Protein AF-A0A5K1JW70-F1 (afdb_monomer_lite)

Organism: NCBI:txid34458

Secondary structure (DSSP, 8-state):
----------------------------------------------TTS---GGGGTHHHHHHHHHHHHHHHHHH-------SSSS-HHHHHHHHHHHHHHHHHHHHHHHHHHH-HHHHHHHHHHHHHHHHHHHHHHHHTT-GGGGSSHHHHTTS-TT--HHHHHHHHHHHSSS-HHHHHHHHHHHGGGTTTS-HHHHHHHHHHHHHHHHHHHHHS--

Structure (mmCIF, N/CA/C/O backbone):
data_AF-A0A5K1JW70-F1
#
_entry.id   AF-A0A5K1JW70-F1
#
loop_
_atom_site.group_PDB
_atom_site.id
_atom_site.type_symbol
_atom_site.label_atom_id
_atom_site.label_alt_id
_atom_site.label_comp_id
_atom_site.label_asym_id
_atom_site.label_entity_id
_atom_site.label_seq_id
_atom_site.pdbx_PDB_ins_code
_atom_site.Cartn_x
_atom_site.Cartn_y
_atom_site.Cartn_z
_atom_site.occupancy
_atom_site.B_iso_or_equiv
_atom_site.auth_seq_id
_atom_site.auth_comp_id
_atom_site.auth_asym_id
_atom_site.auth_atom_id
_atom_site.pdbx_PDB_model_num
ATOM 1 N N . MET A 1 1 ? -2.280 32.178 -14.696 1.00 42.53 1 MET A N 1
ATOM 2 C CA . MET A 1 1 ? -1.178 31.280 -15.094 1.00 42.53 1 MET A CA 1
ATOM 3 C C . MET A 1 1 ? -1.773 30.265 -16.050 1.00 42.53 1 MET A C 1
ATOM 5 O O . MET A 1 1 ? -2.705 29.592 -15.621 1.00 42.53 1 MET A O 1
ATOM 9 N N . PRO A 1 2 ? -1.387 30.260 -17.335 1.00 42.00 2 PRO A N 1
ATOM 10 C CA . PRO A 1 2 ? -2.007 29.391 -18.326 1.00 42.00 2 PRO A CA 1
ATOM 11 C C . PRO A 1 2 ? -1.444 27.970 -18.210 1.00 42.00 2 PRO A C 1
ATOM 13 O O . PRO A 1 2 ? -0.279 27.783 -17.864 1.00 42.00 2 PRO A O 1
ATOM 16 N N . ALA A 1 3 ? -2.311 26.992 -18.448 1.00 48.97 3 ALA A N 1
ATOM 17 C CA . ALA A 1 3 ? -2.031 25.567 -18.428 1.00 48.97 3 ALA A CA 1
ATOM 18 C C . ALA A 1 3 ? -2.035 25.073 -19.878 1.00 48.97 3 ALA A C 1
ATOM 20 O O . ALA A 1 3 ? -3.091 24.687 -20.355 1.00 48.97 3 ALA A O 1
ATOM 21 N N . ASP A 1 4 ? -0.899 25.147 -20.580 1.00 46.84 4 ASP A N 1
ATOM 22 C CA . ASP A 1 4 ? -0.851 24.850 -22.026 1.00 46.84 4 ASP A CA 1
ATOM 23 C C . ASP A 1 4 ? 0.443 24.158 -22.516 1.00 46.84 4 ASP A C 1
ATOM 25 O O . ASP A 1 4 ? 0.757 24.230 -23.696 1.00 46.84 4 ASP A O 1
ATOM 29 N N . ASP A 1 5 ? 1.172 23.412 -21.673 1.00 43.62 5 ASP A N 1
ATOM 30 C CA . ASP A 1 5 ? 2.447 22.773 -22.088 1.00 43.62 5 ASP A CA 1
ATOM 31 C C . ASP A 1 5 ? 2.508 21.241 -21.879 1.00 43.62 5 ASP A C 1
ATOM 33 O O . ASP A 1 5 ? 3.555 20.687 -21.552 1.00 43.62 5 ASP A O 1
ATOM 37 N N . ALA A 1 6 ? 1.399 20.513 -22.063 1.00 46.12 6 ALA A N 1
ATOM 38 C CA . ALA A 1 6 ? 1.359 19.047 -21.879 1.00 46.12 6 ALA A CA 1
ATOM 39 C C . ALA A 1 6 ? 0.965 18.247 -23.136 1.00 46.12 6 ALA A C 1
ATOM 41 O O . ALA A 1 6 ? 0.399 17.160 -23.032 1.00 46.12 6 ALA A O 1
ATOM 42 N N . ALA A 1 7 ? 1.258 18.754 -24.333 1.00 49.91 7 ALA A N 1
ATOM 43 C CA . ALA A 1 7 ? 0.974 18.045 -25.577 1.00 49.91 7 ALA A CA 1
ATOM 44 C C . ALA A 1 7 ? 2.192 18.065 -26.500 1.00 49.91 7 ALA A C 1
ATOM 46 O O . ALA A 1 7 ? 2.281 18.928 -27.355 1.00 49.91 7 ALA A O 1
ATOM 47 N N . HIS A 1 8 ? 3.139 17.142 -26.289 1.00 43.03 8 HIS A N 1
ATOM 48 C CA . HIS A 1 8 ? 3.977 16.514 -27.328 1.00 43.03 8 HIS A CA 1
ATOM 49 C C . HIS A 1 8 ? 4.990 15.536 -26.692 1.00 43.03 8 HIS A C 1
ATOM 51 O O . HIS A 1 8 ? 6.200 15.642 -26.877 1.00 43.03 8 HIS A O 1
ATOM 57 N N . CYS A 1 9 ? 4.511 14.527 -25.957 1.00 44.16 9 CYS A N 1
ATOM 58 C CA . CYS A 1 9 ? 5.313 13.322 -25.719 1.00 44.16 9 CYS A CA 1
ATOM 59 C C . CYS A 1 9 ? 5.134 12.406 -26.930 1.00 44.16 9 CYS A C 1
ATOM 61 O O . CYS A 1 9 ? 4.212 11.601 -27.010 1.00 44.16 9 CYS A O 1
ATOM 63 N N . ASN A 1 10 ? 5.989 12.627 -27.924 1.00 38.81 10 ASN A N 1
ATOM 64 C CA . ASN A 1 10 ? 6.086 11.832 -29.136 1.00 38.81 10 ASN A CA 1
ATOM 65 C C . ASN A 1 10 ? 6.501 10.402 -28.741 1.00 38.81 10 ASN A C 1
ATOM 67 O O . ASN A 1 10 ? 7.626 10.187 -28.288 1.00 38.81 10 ASN A O 1
ATOM 71 N N . SER A 1 11 ? 5.594 9.432 -28.870 1.00 43.81 11 SER A N 1
ATOM 72 C CA . SER A 1 11 ? 5.803 8.003 -28.598 1.00 43.81 11 SER A CA 1
ATOM 73 C C . SER A 1 11 ? 6.661 7.341 -29.686 1.00 43.81 11 SER A C 1
ATOM 75 O O . SER A 1 11 ? 6.278 6.365 -30.323 1.00 43.81 11 SER A O 1
ATOM 77 N N . GLY A 1 12 ? 7.852 7.891 -29.910 1.00 40.53 12 GLY A N 1
ATOM 78 C CA . GLY A 1 12 ? 8.877 7.342 -30.787 1.00 40.53 12 GLY A CA 1
ATOM 79 C C . GLY A 1 12 ? 9.784 6.373 -30.041 1.00 40.53 12 GLY A C 1
ATOM 80 O O . GLY A 1 12 ? 10.982 6.614 -29.945 1.00 40.53 12 GLY A O 1
ATOM 81 N N . TRP A 1 13 ? 9.239 5.276 -29.514 1.00 39.97 13 TRP A N 1
ATOM 82 C CA . TRP A 1 13 ? 10.057 4.100 -29.196 1.00 39.97 13 TRP A CA 1
ATOM 83 C C . TRP A 1 13 ? 10.325 3.359 -30.509 1.00 39.97 13 TRP A C 1
ATOM 85 O O . TRP A 1 13 ? 9.724 2.334 -30.819 1.00 39.97 13 TRP A O 1
ATOM 95 N N . THR A 1 14 ? 11.179 3.934 -31.356 1.00 42.69 14 THR A N 1
ATOM 96 C CA . THR A 1 14 ? 11.685 3.232 -32.534 1.00 42.69 14 THR A CA 1
ATOM 97 C C . THR A 1 14 ? 12.714 2.214 -32.067 1.00 42.69 14 THR A C 1
ATOM 99 O O . THR A 1 14 ? 13.807 2.580 -31.632 1.00 42.69 14 THR A O 1
ATOM 102 N N . ASN A 1 15 ? 12.343 0.939 -32.157 1.00 42.59 15 ASN A N 1
ATOM 103 C CA . ASN A 1 15 ? 13.212 -0.217 -31.975 1.00 42.59 15 ASN A CA 1
ATOM 104 C C . ASN A 1 15 ? 14.391 -0.170 -32.961 1.00 42.59 15 ASN A C 1
ATOM 106 O O . ASN A 1 15 ? 14.330 -0.749 -34.042 1.00 42.59 15 ASN A O 1
ATOM 110 N N . ASN A 1 16 ? 15.488 0.485 -32.587 1.00 41.66 16 ASN A N 1
ATOM 111 C CA . ASN A 1 16 ? 16.773 0.319 -33.264 1.00 41.66 16 ASN A CA 1
ATOM 112 C C . ASN A 1 16 ? 17.507 -0.889 -32.670 1.00 41.66 16 ASN A C 1
ATOM 114 O O . ASN A 1 16 ? 18.551 -0.762 -32.038 1.00 41.66 16 ASN A O 1
ATOM 118 N N . ALA A 1 17 ? 16.950 -2.076 -32.898 1.00 44.59 17 ALA A N 1
ATOM 119 C CA . ALA A 1 17 ? 17.663 -3.341 -32.776 1.00 44.59 17 ALA A CA 1
ATOM 120 C C . ALA A 1 17 ? 18.168 -3.741 -34.170 1.00 44.59 17 ALA A C 1
ATOM 122 O O . ALA A 1 17 ? 17.637 -4.647 -34.793 1.00 44.59 17 ALA A O 1
ATOM 123 N N . ASN A 1 18 ? 19.139 -2.999 -34.701 1.00 47.56 18 ASN A N 1
ATOM 124 C CA . ASN A 1 18 ? 19.831 -3.343 -35.946 1.00 47.56 18 ASN A CA 1
ATOM 125 C C . ASN A 1 18 ? 21.256 -2.794 -35.891 1.00 47.56 18 ASN A C 1
ATOM 127 O O . ASN A 1 18 ? 21.566 -1.780 -36.509 1.00 47.56 18 ASN A O 1
ATOM 131 N N . LEU A 1 19 ? 22.123 -3.439 -35.107 1.00 46.19 19 LEU A N 1
ATOM 132 C CA . LEU A 1 19 ? 23.572 -3.282 -35.245 1.00 46.19 19 LEU A CA 1
ATOM 133 C C . LEU A 1 19 ? 24.311 -4.387 -34.490 1.00 46.19 19 LEU A C 1
ATOM 135 O O . LEU A 1 19 ? 24.844 -4.173 -33.410 1.00 46.19 19 LEU A O 1
ATOM 139 N N . LEU A 1 20 ? 24.321 -5.581 -35.079 1.00 42.50 20 LEU A N 1
ATOM 140 C CA . LEU A 1 20 ? 25.453 -6.507 -35.020 1.00 42.50 20 LEU A CA 1
ATOM 141 C C . LEU A 1 20 ? 25.228 -7.592 -36.072 1.00 42.50 20 LEU A C 1
ATOM 143 O O . LEU A 1 20 ? 24.566 -8.599 -35.845 1.00 42.50 20 LEU A O 1
ATOM 147 N N . GLY A 1 21 ? 25.764 -7.325 -37.262 1.00 46.16 21 GLY A N 1
ATOM 148 C CA . GLY A 1 21 ? 26.029 -8.366 -38.238 1.00 46.16 21 GLY A CA 1
ATOM 149 C C . GLY A 1 21 ? 27.113 -9.289 -37.692 1.00 46.16 21 GLY A C 1
ATOM 150 O O . GLY A 1 21 ? 28.194 -8.836 -37.320 1.00 46.16 21 GLY A O 1
ATOM 151 N N . ALA A 1 22 ? 26.806 -10.577 -37.653 1.00 46.03 22 ALA A N 1
ATOM 152 C CA . ALA A 1 22 ? 27.786 -11.641 -37.578 1.00 46.03 22 ALA A CA 1
ATOM 153 C C . ALA A 1 22 ? 27.335 -12.712 -38.572 1.00 46.03 22 ALA A C 1
ATOM 155 O O . ALA A 1 22 ? 26.464 -13.533 -38.288 1.00 46.03 22 ALA A O 1
ATOM 156 N N . ASP A 1 23 ? 27.898 -12.627 -39.773 1.00 51.78 23 ASP A N 1
ATOM 157 C CA . ASP A 1 23 ? 27.832 -13.686 -40.765 1.00 51.78 23 ASP A CA 1
ATOM 158 C C . ASP A 1 23 ? 28.616 -14.909 -40.277 1.00 51.78 23 ASP A C 1
ATOM 160 O O . ASP A 1 23 ? 29.744 -14.794 -39.798 1.00 51.78 23 ASP A O 1
ATOM 164 N N . GLY A 1 24 ? 28.047 -16.088 -40.529 1.0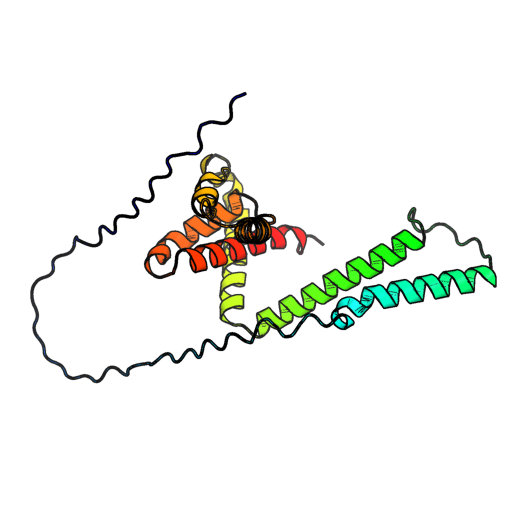0 46.34 24 GLY A N 1
ATOM 165 C CA . GLY A 1 24 ? 28.826 -17.287 -40.824 1.00 46.34 24 GLY A CA 1
ATOM 166 C C . GLY A 1 24 ? 28.823 -18.367 -39.748 1.00 46.34 24 GLY A C 1
ATOM 167 O O . GLY A 1 24 ? 29.527 -18.275 -38.749 1.00 46.34 24 GLY A O 1
ATOM 168 N N . GLY A 1 25 ? 28.129 -19.474 -40.028 1.00 42.81 25 GLY A N 1
ATOM 169 C CA . GLY A 1 25 ? 28.385 -20.731 -39.322 1.00 42.81 25 GLY A CA 1
ATOM 170 C C . GLY A 1 25 ? 27.235 -21.724 -39.333 1.00 42.81 25 GLY A C 1
ATOM 171 O O . GLY A 1 25 ? 26.620 -21.970 -38.305 1.00 42.81 25 GLY A O 1
ATOM 172 N N . SER A 1 26 ? 26.964 -22.319 -40.493 1.00 53.59 26 SER A N 1
ATOM 173 C CA . SER A 1 26 ? 26.087 -23.484 -40.628 1.00 53.59 26 SER A CA 1
ATOM 174 C C . SER A 1 26 ? 26.599 -24.656 -39.777 1.00 53.59 26 SER A C 1
ATOM 176 O O . SER A 1 26 ? 27.697 -25.156 -40.013 1.00 53.59 26 SER A O 1
ATOM 178 N N . SER A 1 27 ? 25.794 -25.123 -38.822 1.00 46.47 27 SER A N 1
ATOM 179 C CA . SER A 1 27 ? 25.869 -26.495 -38.315 1.00 46.47 27 SER A CA 1
ATOM 180 C C . SER A 1 27 ? 24.481 -26.952 -37.885 1.00 46.47 27 SER A C 1
ATOM 182 O O . SER A 1 27 ? 23.989 -26.636 -36.804 1.00 46.47 27 SER A O 1
ATOM 184 N N . SER A 1 28 ? 23.861 -27.708 -38.788 1.00 56.84 28 SER A N 1
ATOM 185 C CA . SER A 1 28 ? 22.657 -28.500 -38.571 1.00 56.84 28 SER A CA 1
ATOM 186 C C . SER A 1 28 ? 22.907 -29.515 -37.452 1.00 56.84 28 SER A C 1
ATOM 188 O O . SER A 1 28 ? 23.592 -30.518 -37.639 1.00 56.84 28 SER A O 1
ATOM 190 N N . GLY A 1 29 ? 22.370 -29.225 -36.271 1.00 46.59 29 GLY A N 1
ATOM 191 C CA . GLY A 1 29 ? 22.290 -30.146 -35.147 1.00 46.59 29 GLY A CA 1
ATOM 192 C C . GLY A 1 29 ? 20.841 -30.228 -34.700 1.00 46.59 29 GLY A C 1
ATOM 193 O O . GLY A 1 29 ? 20.370 -29.358 -33.975 1.00 46.59 29 GLY A O 1
ATOM 194 N N . ASN A 1 30 ? 20.136 -31.265 -35.156 1.00 52.78 30 ASN A N 1
ATOM 195 C CA . ASN A 1 30 ? 18.799 -31.642 -34.696 1.00 52.78 30 ASN A CA 1
ATOM 196 C C . ASN A 1 30 ? 18.848 -32.062 -33.216 1.00 52.78 30 ASN A C 1
ATOM 198 O O . ASN A 1 30 ? 18.804 -33.245 -32.885 1.00 52.78 30 ASN A O 1
ATOM 202 N N . GLY A 1 31 ? 18.951 -31.089 -32.318 1.00 47.00 31 GLY A N 1
ATOM 203 C CA . GLY A 1 31 ? 18.579 -31.235 -30.922 1.00 47.00 31 GLY A CA 1
ATOM 204 C C . GLY A 1 31 ? 17.157 -30.726 -30.781 1.00 47.00 31 GLY A C 1
ATOM 205 O O . GLY A 1 31 ? 16.936 -29.524 -30.883 1.00 47.00 31 GLY A O 1
ATOM 206 N N . ARG A 1 32 ? 16.199 -31.636 -30.569 1.00 49.03 32 ARG A N 1
ATOM 207 C CA . ARG A 1 32 ? 14.885 -31.325 -29.992 1.00 49.03 32 ARG A CA 1
ATOM 208 C C . ARG A 1 32 ? 15.132 -30.632 -28.650 1.00 49.03 32 ARG A C 1
ATOM 210 O O . ARG A 1 32 ? 15.221 -31.286 -27.616 1.00 49.03 32 ARG A O 1
ATOM 217 N N . LEU A 1 33 ? 15.334 -29.320 -28.689 1.00 49.88 33 LEU A N 1
ATOM 218 C CA . LEU A 1 33 ? 15.197 -28.468 -27.529 1.00 49.88 33 LEU A CA 1
ATOM 219 C C . LEU A 1 33 ? 13.733 -28.566 -27.167 1.00 49.88 33 LEU A C 1
ATOM 221 O O . LEU A 1 33 ? 12.868 -28.219 -27.964 1.00 49.88 33 LEU A O 1
ATOM 225 N N . ASN A 1 34 ? 13.508 -29.179 -26.013 1.00 49.09 34 ASN A N 1
ATOM 226 C CA . ASN A 1 34 ? 12.227 -29.268 -25.357 1.00 49.09 34 ASN A CA 1
ATOM 227 C C . ASN A 1 34 ? 11.502 -27.942 -25.561 1.00 49.09 34 ASN A C 1
ATOM 229 O O . ASN A 1 34 ? 11.961 -26.912 -25.063 1.00 49.09 34 ASN A O 1
ATOM 233 N N . ASP A 1 35 ? 10.395 -27.992 -26.297 1.00 47.53 35 ASP A N 1
ATOM 234 C CA . ASP A 1 35 ? 9.304 -27.057 -26.121 1.00 47.53 35 ASP A CA 1
ATOM 235 C C . ASP A 1 35 ? 8.937 -27.171 -24.639 1.00 47.53 35 ASP A C 1
ATOM 237 O O . ASP A 1 35 ? 8.110 -27.988 -24.232 1.00 47.53 35 ASP A O 1
ATOM 241 N N . ILE A 1 36 ? 9.639 -26.403 -23.800 1.00 54.50 36 ILE A N 1
ATOM 242 C CA . ILE A 1 36 ? 9.176 -25.994 -22.486 1.00 54.50 36 ILE A CA 1
ATOM 243 C C . ILE A 1 36 ? 8.032 -25.055 -22.828 1.00 54.50 36 ILE A C 1
ATOM 245 O O . ILE A 1 36 ? 8.154 -23.833 -22.838 1.00 54.50 36 ILE A O 1
ATOM 249 N N . LEU A 1 37 ? 6.934 -25.688 -23.230 1.00 46.06 37 LEU A N 1
ATOM 250 C CA . LEU A 1 37 ? 5.600 -25.170 -23.168 1.00 46.06 37 LEU A CA 1
ATOM 251 C C . LEU A 1 37 ? 5.426 -24.848 -21.686 1.00 46.06 37 LEU A C 1
ATOM 253 O O . LEU A 1 37 ? 5.011 -25.684 -20.885 1.00 46.06 37 LEU A O 1
ATOM 257 N N . LEU A 1 38 ? 5.855 -23.647 -21.305 1.00 54.50 38 LEU A N 1
ATOM 258 C CA . LEU A 1 38 ? 5.271 -22.919 -20.201 1.00 54.50 38 LEU A CA 1
ATOM 259 C C . LEU A 1 38 ? 3.805 -22.720 -20.602 1.00 54.50 38 LEU A C 1
ATOM 261 O O . LEU A 1 38 ? 3.383 -21.623 -20.953 1.00 54.50 38 LEU A O 1
ATOM 265 N N . ASP A 1 39 ? 3.023 -23.798 -20.501 1.00 42.22 39 ASP A N 1
ATOM 266 C CA . ASP A 1 39 ? 1.668 -23.746 -19.970 1.00 42.22 39 ASP A CA 1
ATOM 267 C C . ASP A 1 39 ? 1.816 -23.227 -18.530 1.00 42.22 39 ASP A C 1
ATOM 269 O O . ASP A 1 39 ? 1.585 -23.912 -17.535 1.00 42.22 39 ASP A O 1
ATOM 273 N N . HIS A 1 40 ? 2.268 -21.976 -18.406 1.00 51.50 40 HIS A N 1
ATOM 274 C CA . HIS A 1 40 ? 1.809 -21.122 -17.344 1.00 51.50 40 HIS A CA 1
ATOM 275 C C . HIS A 1 40 ? 0.346 -20.923 -17.669 1.00 51.50 40 HIS A C 1
ATOM 277 O O . HIS A 1 40 ? -0.044 -19.996 -18.378 1.00 51.50 40 HIS A O 1
ATOM 283 N N . ASP A 1 41 ? -0.432 -21.892 -17.200 1.00 42.97 41 ASP A N 1
ATOM 284 C CA . ASP A 1 41 ? -1.854 -21.794 -17.009 1.00 42.97 41 ASP A CA 1
ATOM 285 C C . ASP A 1 41 ? -2.062 -20.533 -16.162 1.00 42.97 41 ASP A C 1
ATOM 287 O O . ASP A 1 41 ? -2.054 -20.548 -14.932 1.00 42.97 41 ASP A O 1
ATOM 291 N N . MET A 1 42 ? -2.161 -19.389 -16.848 1.00 45.75 42 MET A N 1
ATOM 292 C CA . MET A 1 42 ? -2.580 -18.101 -16.313 1.00 45.75 42 MET A CA 1
ATOM 293 C C . MET A 1 42 ? -4.078 -18.164 -15.991 1.00 45.75 42 MET A C 1
ATOM 295 O O . MET A 1 42 ? -4.812 -17.186 -16.140 1.00 45.75 42 MET A O 1
ATOM 299 N N . THR A 1 43 ? -4.550 -19.276 -15.431 1.00 46.66 43 THR A N 1
ATOM 300 C CA . THR A 1 43 ? -5.572 -19.222 -14.398 1.00 46.66 43 THR A CA 1
ATOM 301 C C . THR A 1 43 ? -4.947 -18.538 -13.187 1.00 46.66 43 THR A C 1
ATOM 303 O O . THR A 1 43 ? -4.782 -19.138 -12.127 1.00 46.66 43 THR A O 1
ATOM 306 N N . ALA A 1 44 ? -4.562 -17.266 -13.363 1.00 46.84 44 ALA A N 1
ATOM 307 C CA . ALA A 1 44 ? -4.286 -16.351 -12.284 1.00 46.84 44 ALA A CA 1
ATOM 308 C C . ALA A 1 44 ? -5.439 -16.561 -11.304 1.00 46.84 44 ALA A C 1
ATOM 310 O O . ALA A 1 44 ? -6.596 -16.431 -11.740 1.00 46.84 44 ALA A O 1
ATOM 311 N N . PRO A 1 45 ? -5.153 -17.001 -10.063 1.00 49.62 45 PRO A N 1
ATOM 312 C CA . PRO A 1 45 ? -6.174 -17.388 -9.106 1.00 49.62 45 PRO A CA 1
ATOM 313 C C . PRO A 1 45 ? -7.206 -16.285 -9.127 1.00 49.62 45 PRO A C 1
ATOM 315 O O . PRO A 1 45 ? -6.858 -15.114 -8.952 1.00 49.62 45 PRO A O 1
ATOM 318 N N . SER A 1 46 ? -8.428 -16.641 -9.536 1.00 49.28 46 SER A N 1
ATOM 319 C CA . SER A 1 46 ? -9.425 -15.659 -9.922 1.00 49.28 46 SER A CA 1
ATOM 320 C C . SER A 1 46 ? -9.510 -14.652 -8.789 1.00 49.28 46 SER A C 1
ATOM 322 O O . SER A 1 46 ? -9.969 -14.989 -7.699 1.00 49.28 46 SER A O 1
ATOM 324 N N . ARG A 1 47 ? -9.035 -13.428 -9.047 1.00 49.44 47 ARG A N 1
ATOM 325 C CA . ARG A 1 47 ? -8.908 -12.283 -8.123 1.00 49.44 47 ARG A CA 1
ATOM 326 C C . ARG A 1 47 ? -10.267 -11.807 -7.565 1.00 49.44 47 ARG A C 1
ATOM 328 O O . ARG A 1 47 ? -10.427 -10.664 -7.155 1.00 49.44 47 ARG A O 1
ATOM 335 N N . ARG A 1 48 ? -11.281 -12.666 -7.666 1.00 47.91 48 ARG A N 1
ATOM 336 C CA . ARG A 1 48 ? -12.715 -12.503 -7.461 1.00 47.91 48 ARG A CA 1
ATOM 337 C C . ARG A 1 48 ? -13.273 -13.534 -6.481 1.00 47.91 48 ARG A C 1
ATOM 339 O O . ARG A 1 48 ? -14.479 -13.761 -6.486 1.00 47.91 48 ARG A O 1
ATOM 346 N N . GLU A 1 49 ? -12.469 -14.122 -5.601 1.00 53.97 49 GLU A N 1
ATOM 347 C CA . GLU A 1 49 ? -13.048 -14.504 -4.313 1.00 53.97 49 GLU A CA 1
ATOM 348 C C . GLU A 1 49 ? -13.274 -13.214 -3.538 1.00 53.97 49 GLU A C 1
ATOM 350 O O . GLU A 1 49 ? -12.403 -12.674 -2.861 1.00 53.97 49 GLU A O 1
ATOM 355 N N . TYR A 1 50 ? -14.450 -12.648 -3.809 1.00 49.88 50 TYR A N 1
ATOM 356 C CA . TYR A 1 50 ? -14.985 -11.445 -3.214 1.00 49.88 50 TYR A CA 1
ATOM 357 C C . TYR A 1 50 ? -14.598 -11.394 -1.747 1.00 49.88 50 TYR A C 1
ATOM 359 O O . TYR A 1 50 ? -14.864 -12.334 -0.997 1.00 49.88 50 TYR A O 1
ATOM 367 N N . SER A 1 51 ? -13.990 -10.273 -1.370 1.00 56.38 51 SER A N 1
ATOM 368 C CA . SER A 1 51 ? -13.858 -9.787 -0.008 1.00 56.38 51 SER A CA 1
ATOM 369 C C . SER A 1 51 ? -15.207 -9.918 0.691 1.00 56.38 51 SER A C 1
ATOM 371 O O . SER A 1 51 ? -16.044 -9.015 0.676 1.00 56.38 51 SER A O 1
ATOM 373 N N . SER A 1 52 ? -15.461 -11.102 1.248 1.00 73.69 52 SER A N 1
ATOM 374 C CA . SER A 1 52 ? -16.703 -11.382 1.945 1.00 73.69 52 SER A CA 1
ATOM 375 C C . SER A 1 52 ? -16.804 -10.326 3.033 1.00 73.69 52 SER A C 1
ATOM 377 O O . SER A 1 52 ? -15.811 -10.021 3.674 1.00 73.69 52 SER A O 1
ATOM 379 N N . LEU A 1 53 ? -17.955 -9.698 3.256 1.00 73.75 53 LEU A N 1
ATOM 380 C CA . LEU A 1 53 ? -18.057 -8.652 4.290 1.00 73.75 53 LEU A CA 1
ATOM 381 C C . LEU A 1 53 ? -17.596 -9.146 5.682 1.00 73.75 53 LEU A C 1
ATOM 383 O O . LEU A 1 53 ? -17.208 -8.349 6.534 1.00 73.75 53 LEU A O 1
ATOM 387 N N . LEU A 1 54 ? -17.565 -10.470 5.875 1.00 78.69 54 LEU A N 1
ATOM 388 C CA . LEU A 1 54 ? -16.961 -11.176 7.008 1.00 78.69 54 LEU A CA 1
ATOM 389 C C . LEU A 1 54 ? -15.469 -10.867 7.198 1.00 78.69 54 LEU A C 1
ATOM 391 O O . LEU A 1 54 ? -14.973 -10.865 8.319 1.00 78.69 54 LEU A O 1
ATOM 395 N N . ASN A 1 55 ? -14.757 -10.531 6.132 1.00 77.94 55 ASN A N 1
ATOM 396 C CA . ASN A 1 55 ? -13.363 -10.129 6.162 1.00 77.94 55 ASN A CA 1
ATOM 397 C C . ASN A 1 55 ? -13.117 -8.814 6.915 1.00 77.94 55 ASN A C 1
ATOM 399 O O . ASN A 1 55 ? -12.009 -8.605 7.412 1.00 77.94 55 ASN A O 1
ATOM 403 N N . TYR A 1 56 ? -14.150 -7.980 7.056 1.00 85.50 56 TYR A N 1
ATOM 404 C CA . TYR A 1 56 ? -14.132 -6.743 7.834 1.00 85.50 56 TYR A CA 1
ATOM 405 C C . TYR A 1 56 ? -14.828 -6.896 9.192 1.00 85.50 56 TYR A C 1
ATOM 407 O O . TYR A 1 56 ? -15.294 -5.906 9.754 1.00 85.50 56 TYR A O 1
ATOM 415 N N . TRP A 1 57 ? -14.866 -8.113 9.758 1.00 91.00 57 TRP A N 1
ATOM 416 C CA . TRP A 1 57 ? -15.456 -8.401 11.073 1.00 91.00 57 TRP A CA 1
ATOM 417 C C . TRP A 1 57 ? -14.963 -7.536 12.258 1.00 91.00 57 TRP A C 1
ATOM 419 O O . TRP A 1 57 ? -15.750 -7.371 13.199 1.00 91.00 57 TRP A O 1
ATOM 429 N N . PRO A 1 58 ? -13.755 -6.924 12.267 1.00 91.38 58 PRO A N 1
ATOM 430 C CA . PRO A 1 58 ? -13.368 -6.032 13.360 1.00 91.38 58 PRO A CA 1
ATOM 431 C C . PRO A 1 58 ? -14.300 -4.820 13.502 1.00 91.38 58 PRO A C 1
ATOM 433 O O . PRO A 1 58 ? -14.545 -4.360 14.616 1.00 91.38 58 PRO A O 1
ATOM 436 N N . ILE A 1 59 ? -14.881 -4.338 12.396 1.00 90.19 59 ILE A N 1
ATOM 437 C CA . ILE A 1 59 ? -15.810 -3.201 12.386 1.00 90.19 59 ILE A CA 1
ATOM 438 C C . ILE A 1 59 ? -17.120 -3.531 13.130 1.00 90.19 59 ILE A C 1
ATOM 440 O O . ILE A 1 59 ? -17.446 -2.818 14.086 1.00 90.19 59 ILE A O 1
ATOM 444 N N . PRO A 1 60 ? -17.880 -4.595 12.783 1.00 91.88 60 PRO A N 1
ATOM 445 C CA . PRO A 1 60 ? -19.081 -4.953 13.527 1.00 91.88 60 PRO A CA 1
ATOM 446 C C . PRO A 1 60 ? -18.772 -5.363 14.969 1.00 91.88 60 PRO A C 1
ATOM 448 O O . PRO A 1 60 ? -19.559 -5.032 15.853 1.00 91.88 60 PRO A O 1
ATOM 451 N N . VAL A 1 61 ? -17.631 -6.004 15.252 1.00 93.62 61 VAL A N 1
ATOM 452 C CA . VAL A 1 61 ? -17.253 -6.330 16.639 1.00 93.62 61 VAL A CA 1
ATOM 453 C C . VAL A 1 61 ? -16.992 -5.072 17.464 1.00 93.62 61 VAL A C 1
ATOM 455 O O . VAL A 1 61 ? -17.505 -4.970 18.580 1.00 93.62 61 VAL A O 1
ATOM 458 N N . ALA A 1 62 ? -16.290 -4.077 16.919 1.00 92.75 62 ALA A N 1
ATOM 459 C CA . ALA A 1 62 ? -16.109 -2.790 17.585 1.00 92.75 62 ALA A CA 1
ATOM 460 C C . ALA A 1 62 ? -17.451 -2.066 17.805 1.00 92.75 62 ALA A C 1
ATOM 462 O O . ALA A 1 62 ? -17.691 -1.517 18.882 1.00 92.75 62 ALA A O 1
ATOM 463 N N . GLY A 1 63 ? -18.359 -2.127 16.826 1.00 93.31 63 GLY A N 1
ATOM 464 C CA . GLY A 1 63 ? -19.715 -1.586 16.944 1.00 93.31 63 GLY A CA 1
ATOM 465 C C . GLY A 1 63 ? -20.541 -2.264 18.044 1.00 93.31 63 GLY A C 1
ATOM 466 O O . GLY A 1 63 ? -21.158 -1.586 18.868 1.00 93.31 63 GLY A O 1
ATOM 467 N N . LEU A 1 64 ? -20.516 -3.598 18.119 1.00 95.88 64 LEU A N 1
ATOM 468 C CA . LEU A 1 64 ? -21.188 -4.364 19.174 1.00 95.88 64 LEU A CA 1
ATOM 469 C C . LEU A 1 64 ? -20.585 -4.080 20.552 1.00 95.88 64 LEU A C 1
ATOM 471 O O . LEU A 1 64 ? -21.326 -3.895 21.519 1.00 95.88 64 LEU A O 1
ATOM 475 N N . ALA A 1 65 ? -19.257 -3.983 20.643 1.00 95.31 65 ALA A N 1
ATOM 476 C CA . ALA A 1 65 ? -18.567 -3.617 21.873 1.00 95.31 65 ALA A CA 1
ATOM 477 C C . ALA A 1 65 ? -18.963 -2.207 22.344 1.00 95.31 65 ALA A C 1
ATOM 479 O O . ALA A 1 65 ? -19.209 -2.002 23.534 1.00 95.31 65 ALA A O 1
ATOM 480 N N . TRP A 1 66 ? -19.113 -1.253 21.421 1.00 95.19 66 TRP A N 1
ATOM 481 C CA . TRP A 1 66 ? -19.614 0.086 21.728 1.00 95.19 66 TRP A CA 1
ATOM 482 C C . TRP A 1 66 ? -21.067 0.070 22.228 1.00 95.19 66 TRP A C 1
ATOM 484 O O . TRP A 1 66 ? -21.376 0.696 23.244 1.00 95.19 66 TRP A O 1
ATOM 494 N N . LEU A 1 67 ? -21.964 -0.688 21.588 1.00 96.06 67 LEU A N 1
ATOM 495 C CA . LEU A 1 67 ? -23.353 -0.833 22.046 1.00 96.06 67 LEU A CA 1
ATOM 496 C C . LEU A 1 67 ? -23.440 -1.487 23.433 1.00 96.06 67 LEU A C 1
ATOM 498 O O . LEU A 1 67 ? -24.201 -1.030 24.293 1.00 96.06 67 LEU A O 1
ATOM 502 N N . ALA A 1 68 ? -22.631 -2.519 23.681 1.00 95.75 68 ALA A N 1
ATOM 503 C CA . ALA A 1 68 ? -22.513 -3.151 24.990 1.00 95.75 68 ALA A CA 1
ATOM 504 C C . ALA A 1 68 ? -21.998 -2.155 26.042 1.00 95.75 68 ALA A C 1
ATOM 506 O O . ALA A 1 68 ? -22.560 -2.072 27.137 1.00 95.75 68 ALA A O 1
ATOM 507 N N . HIS A 1 69 ? -21.007 -1.328 25.690 1.00 93.19 69 HIS A N 1
ATOM 508 C CA . HIS A 1 69 ? -20.499 -0.253 26.543 1.00 93.19 69 HIS A CA 1
ATOM 509 C C . HIS A 1 69 ? -21.600 0.758 26.889 1.00 93.19 69 HIS A C 1
ATOM 511 O O . HIS A 1 69 ? -21.766 1.116 28.059 1.00 93.19 69 HIS A O 1
ATOM 517 N N . LEU A 1 70 ? -22.385 1.208 25.903 1.00 93.12 70 LEU A N 1
ATOM 518 C CA . LEU A 1 70 ? -23.505 2.126 26.129 1.00 93.12 70 LEU A CA 1
ATOM 519 C C . LEU A 1 70 ? -24.546 1.524 27.073 1.00 93.12 70 LEU A C 1
ATOM 521 O O . LEU A 1 70 ? -25.004 2.199 27.998 1.00 93.12 70 LEU A O 1
ATOM 525 N N . ARG A 1 71 ? -24.902 0.251 26.868 1.00 94.81 71 ARG A N 1
ATOM 526 C CA . ARG A 1 71 ? -25.848 -0.457 27.735 1.00 94.81 71 ARG A CA 1
ATOM 527 C C . ARG A 1 71 ? -25.307 -0.571 29.157 1.00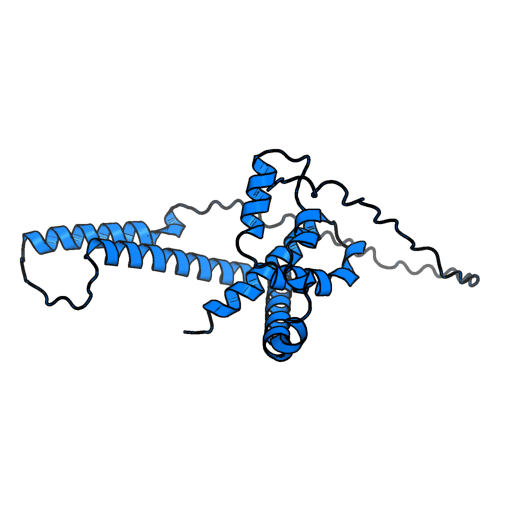 94.81 71 ARG A C 1
ATOM 529 O O . ARG A 1 71 ? -26.030 -0.256 30.095 1.00 94.81 71 ARG A O 1
ATOM 536 N N . TYR A 1 72 ? -24.044 -0.949 29.320 1.00 92.88 72 TYR A N 1
ATOM 537 C CA . TYR A 1 72 ? -23.394 -1.060 30.624 1.00 92.88 72 TYR A CA 1
ATOM 538 C C . TYR A 1 72 ? -23.372 0.277 31.383 1.00 92.88 72 TYR A C 1
ATOM 540 O O . TYR A 1 72 ? -23.737 0.324 32.560 1.00 92.88 72 TYR A O 1
ATOM 548 N N . ARG A 1 73 ? -23.049 1.390 30.704 1.00 89.38 73 ARG A N 1
ATOM 549 C CA . ARG A 1 73 ? -23.045 2.732 31.317 1.00 89.38 73 ARG A CA 1
ATOM 550 C C . ARG A 1 73 ? -24.411 3.187 31.827 1.00 89.38 73 ARG A C 1
ATOM 552 O O . ARG A 1 73 ? -24.449 3.991 32.754 1.00 89.38 73 ARG A O 1
ATOM 559 N N . ARG A 1 74 ? -25.518 2.687 31.263 1.00 92.81 74 ARG A N 1
ATOM 560 C CA . ARG A 1 74 ? -26.867 2.982 31.780 1.00 92.81 74 ARG A CA 1
ATOM 561 C C . ARG A 1 74 ? -27.111 2.360 33.155 1.00 92.81 74 ARG A C 1
ATOM 563 O O . ARG A 1 74 ? -27.800 2.969 33.962 1.00 92.81 74 ARG A O 1
ATOM 570 N N . TYR A 1 75 ? -26.551 1.179 33.423 1.00 94.31 75 TYR A N 1
ATOM 571 C CA . TYR A 1 75 ? -26.729 0.481 34.701 1.00 94.31 75 TYR A CA 1
ATOM 572 C C . TYR A 1 75 ? -25.705 0.911 35.757 1.00 94.31 75 TYR A C 1
ATOM 574 O O . TYR A 1 75 ? -26.035 0.977 36.938 1.00 94.31 75 TYR A O 1
ATOM 582 N N . PHE A 1 76 ? -24.480 1.242 35.342 1.00 90.12 76 PHE A N 1
ATOM 583 C CA . PHE A 1 76 ? -23.403 1.653 36.244 1.00 90.12 76 PHE A CA 1
ATOM 584 C C . PHE A 1 76 ? -22.751 2.955 35.762 1.00 90.12 76 PHE A C 1
ATOM 586 O O . PHE A 1 76 ? -21.703 2.914 35.107 1.00 90.12 76 PHE A O 1
ATOM 593 N N . PRO A 1 77 ? -23.325 4.127 36.092 1.00 84.19 77 PRO A N 1
ATOM 594 C CA . PRO A 1 77 ? -22.766 5.424 35.724 1.00 84.19 77 PRO A CA 1
ATOM 595 C C . PRO A 1 77 ? -21.539 5.751 36.592 1.00 84.19 77 PRO A C 1
ATOM 597 O O . PRO A 1 77 ? -21.573 6.607 37.472 1.00 84.19 77 PRO A O 1
ATOM 600 N N . ARG A 1 78 ? -20.426 5.045 36.376 1.00 76.19 78 ARG A N 1
ATOM 601 C CA . ARG A 1 78 ? -19.141 5.357 37.012 1.00 76.19 78 ARG A CA 1
ATOM 602 C C . ARG A 1 78 ? -18.392 6.393 36.176 1.00 76.19 78 ARG A C 1
ATOM 604 O O . ARG A 1 78 ? -18.222 6.225 34.969 1.00 76.19 78 ARG A O 1
ATOM 611 N N . ARG A 1 79 ? -17.908 7.456 36.827 1.00 76.06 79 ARG A N 1
ATOM 612 C CA . ARG A 1 79 ? -16.953 8.405 36.237 1.00 76.06 79 ARG A CA 1
ATOM 613 C C . ARG A 1 79 ? -15.569 7.762 36.254 1.00 76.06 79 ARG A C 1
ATOM 615 O O . ARG A 1 79 ? -14.866 7.833 37.255 1.00 76.06 79 ARG A O 1
ATOM 622 N N . ILE A 1 80 ? -15.215 7.079 35.171 1.00 72.12 80 ILE A N 1
ATOM 623 C CA . ILE A 1 80 ? -13.847 6.590 34.976 1.00 72.12 80 ILE A CA 1
ATOM 624 C C . ILE A 1 80 ? -12.970 7.819 34.680 1.00 72.12 80 ILE A C 1
ATOM 626 O O . ILE A 1 80 ? -13.404 8.678 33.901 1.00 72.12 80 ILE A O 1
ATOM 630 N N . PRO A 1 81 ? -11.783 7.956 35.297 1.00 78.94 81 PRO A N 1
ATOM 631 C CA . PRO A 1 81 ? -10.832 8.990 34.905 1.00 78.94 81 PRO A CA 1
ATOM 632 C C . PRO A 1 81 ? -10.517 8.878 33.407 1.00 78.94 81 PRO A C 1
ATOM 634 O O . PRO A 1 81 ? -10.504 7.786 32.836 1.00 78.94 81 PRO A O 1
ATOM 637 N N . HIS A 1 82 ? -10.323 10.022 32.755 1.00 76.62 82 HIS A N 1
ATOM 638 C CA . HIS A 1 82 ? -10.072 10.066 31.318 1.00 76.62 82 HIS A CA 1
ATOM 639 C C . HIS A 1 82 ? -8.623 9.633 31.078 1.00 76.62 82 HIS A C 1
ATOM 641 O O . HIS A 1 82 ? -7.707 10.433 31.223 1.00 76.62 82 HIS A O 1
ATOM 647 N N . PHE A 1 83 ? -8.417 8.352 30.765 1.00 83.25 83 PHE A N 1
ATOM 648 C CA . PHE A 1 83 ? -7.099 7.831 30.386 1.00 83.25 83 PHE A CA 1
ATOM 649 C C . PHE A 1 83 ? -6.653 8.341 29.010 1.00 83.25 83 PHE A C 1
ATOM 651 O O . PHE A 1 83 ? -5.460 8.401 28.734 1.00 83.25 83 PHE A O 1
ATOM 658 N N . THR A 1 84 ? -7.603 8.724 28.153 1.00 85.50 84 THR A N 1
ATOM 659 C CA . THR A 1 84 ? -7.354 9.297 26.828 1.00 85.50 84 THR A CA 1
ATOM 660 C C . THR A 1 84 ? -8.263 10.511 26.595 1.00 85.50 84 THR A C 1
ATOM 662 O O . THR A 1 84 ? -9.361 10.570 27.157 1.00 85.50 84 THR A O 1
ATOM 665 N N . PRO A 1 85 ? -7.839 11.490 25.772 1.00 90.75 85 PRO A N 1
ATOM 666 C CA . PRO A 1 85 ? -8.672 12.641 25.408 1.00 90.75 85 PRO A CA 1
ATOM 667 C C . PRO A 1 85 ? -9.789 12.289 24.407 1.00 90.75 85 PRO A C 1
ATOM 669 O O . PRO A 1 85 ? -10.654 13.121 24.138 1.00 90.75 85 PRO A O 1
ATOM 672 N N . LEU A 1 86 ? -9.774 11.076 23.846 1.00 89.12 86 LEU A N 1
ATOM 673 C CA . LEU A 1 86 ? -10.711 10.631 22.816 1.00 89.12 86 LEU A CA 1
ATOM 674 C C . LEU A 1 86 ? -12.087 10.306 23.399 1.00 89.12 86 LEU A C 1
ATOM 676 O O . LEU A 1 86 ? -12.217 9.723 24.481 1.00 89.12 86 LEU A O 1
ATOM 680 N N . LYS A 1 87 ? -13.141 10.611 22.640 1.00 90.69 87 LYS A N 1
ATOM 681 C CA . LYS A 1 87 ? -14.493 10.167 22.997 1.00 90.69 87 LYS A CA 1
ATOM 682 C C . LYS A 1 87 ? -14.568 8.638 22.906 1.00 90.69 87 LYS A C 1
ATOM 684 O O . LYS A 1 87 ? -13.926 8.045 22.042 1.00 90.69 87 LYS A O 1
ATOM 689 N N . PRO A 1 88 ? -15.416 7.968 23.709 1.00 89.56 88 PRO A N 1
ATOM 690 C CA . PRO A 1 88 ? -15.565 6.516 23.628 1.00 89.56 88 PRO A CA 1
ATOM 691 C C . PRO A 1 88 ? -15.881 6.025 22.212 1.00 89.56 88 PRO A C 1
ATOM 693 O O . PRO A 1 88 ? -15.293 5.048 21.772 1.00 89.56 88 PRO A O 1
ATOM 696 N N . LEU A 1 89 ? -16.761 6.726 21.485 1.00 91.38 89 LEU A N 1
ATOM 697 C CA . LEU A 1 89 ? -17.070 6.402 20.089 1.00 91.38 89 LEU A CA 1
ATOM 698 C C . LEU A 1 89 ? -15.812 6.439 19.210 1.00 91.38 89 LEU A C 1
ATOM 700 O O . LEU A 1 89 ? -15.571 5.476 18.495 1.00 91.38 89 LEU A O 1
ATOM 704 N N . GLU A 1 90 ? -15.007 7.502 19.316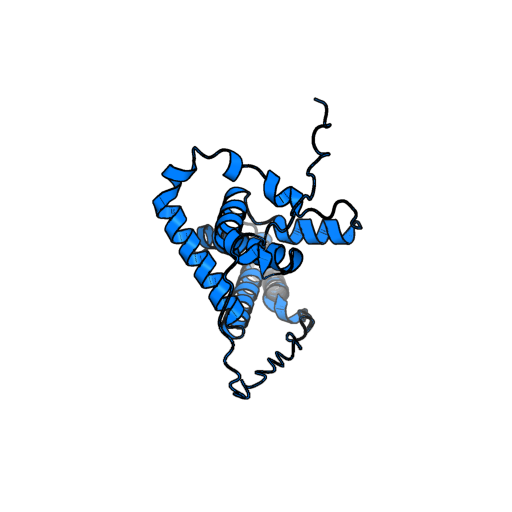 1.00 93.69 90 GLU A N 1
ATOM 705 C CA . GLU A 1 90 ? -13.762 7.675 18.550 1.00 93.69 90 GLU A CA 1
ATOM 706 C C . GLU A 1 90 ? -12.783 6.523 18.815 1.00 93.69 90 GLU A C 1
ATOM 708 O O . GLU A 1 90 ? -12.146 6.020 17.892 1.00 93.69 90 GLU A O 1
ATOM 713 N N . LEU A 1 91 ? -12.718 6.047 20.062 1.00 92.75 91 LEU A N 1
ATOM 714 C CA . LEU A 1 91 ? -11.861 4.930 20.449 1.00 92.75 91 LEU A CA 1
ATOM 715 C C . LEU A 1 91 ? -12.308 3.602 19.818 1.00 92.75 91 LEU A C 1
ATOM 717 O O . LEU A 1 91 ? -11.471 2.856 19.315 1.00 92.75 91 LEU A O 1
ATOM 721 N N . TYR A 1 92 ? -13.613 3.313 19.791 1.00 92.50 92 TYR A N 1
ATOM 722 C CA . TYR A 1 92 ? -14.131 2.109 19.128 1.00 92.50 92 TYR A CA 1
ATOM 723 C C . TYR A 1 92 ? -14.022 2.194 17.606 1.00 92.50 92 TYR A C 1
ATOM 725 O O . TYR A 1 92 ? -13.663 1.204 16.974 1.00 92.50 92 TYR A O 1
ATOM 733 N N . THR A 1 93 ? -14.287 3.360 17.009 1.00 92.62 93 THR A N 1
ATOM 734 C CA . THR A 1 93 ? -14.099 3.543 15.564 1.00 92.62 93 THR A CA 1
ATOM 735 C C . THR A 1 93 ? -12.634 3.378 15.183 1.00 92.62 93 THR A C 1
ATOM 737 O O . THR A 1 93 ? -12.339 2.680 14.219 1.00 92.62 93 THR A O 1
ATOM 740 N N . PHE A 1 94 ? -11.714 3.944 15.971 1.00 93.62 94 PHE A N 1
ATOM 741 C CA . PHE A 1 94 ? -10.281 3.779 15.758 1.00 93.62 94 PHE A CA 1
ATOM 742 C C . PHE A 1 94 ? -9.861 2.313 15.890 1.00 93.62 94 PHE A C 1
ATOM 744 O O . PHE A 1 94 ? -9.186 1.800 15.007 1.00 93.62 94 PHE A O 1
ATOM 751 N N . ALA A 1 95 ? -10.313 1.610 16.933 1.00 92.62 95 ALA A N 1
ATOM 752 C CA . ALA A 1 95 ? -10.007 0.193 17.121 1.00 92.62 95 ALA A CA 1
ATOM 753 C C . ALA A 1 95 ? -10.552 -0.686 15.981 1.00 92.62 95 ALA A C 1
ATOM 755 O O . ALA A 1 95 ? -9.854 -1.579 15.508 1.00 92.62 95 ALA A O 1
ATOM 756 N N . GLY A 1 96 ? -11.776 -0.419 15.511 1.00 92.25 96 GLY A N 1
ATOM 757 C CA . GLY A 1 96 ? -12.366 -1.127 14.373 1.00 92.25 96 GLY A CA 1
ATOM 758 C C . GLY A 1 96 ? -11.587 -0.895 13.076 1.00 92.25 96 GLY A C 1
ATOM 759 O O . GLY A 1 96 ? -11.290 -1.854 12.366 1.00 92.25 96 GLY A O 1
ATOM 760 N N . LEU A 1 97 ? -11.200 0.357 12.800 1.00 91.75 97 LEU A N 1
ATOM 761 C CA . LEU A 1 97 ? -10.374 0.708 11.641 1.00 91.75 97 LEU A CA 1
ATOM 762 C C . LEU A 1 97 ? -8.981 0.077 11.730 1.00 91.75 97 LEU A C 1
ATOM 764 O O . LEU A 1 97 ? -8.563 -0.592 10.789 1.00 91.75 97 LEU A O 1
ATOM 768 N N . ALA A 1 98 ? -8.295 0.207 12.866 1.00 90.38 98 ALA A N 1
ATOM 769 C CA . ALA A 1 98 ? -6.986 -0.403 13.088 1.00 90.38 98 ALA A CA 1
ATOM 770 C C . ALA A 1 98 ? -7.038 -1.929 12.917 1.00 90.38 98 ALA A C 1
ATOM 772 O O . ALA A 1 98 ? -6.196 -2.505 12.234 1.00 90.38 98 ALA A O 1
ATOM 773 N N . GLY A 1 99 ? -8.073 -2.578 13.460 1.00 90.25 99 GLY A N 1
ATOM 774 C CA . GLY A 1 99 ? -8.301 -4.008 13.271 1.00 90.25 99 GLY A CA 1
ATOM 775 C C . GLY A 1 99 ? -8.532 -4.385 11.807 1.00 90.25 99 GLY A C 1
ATOM 776 O O . GLY A 1 99 ? -8.010 -5.400 11.355 1.00 90.25 99 GLY A O 1
ATOM 777 N N . SER A 1 100 ? -9.272 -3.570 11.045 1.00 90.31 100 SER A N 1
ATOM 778 C CA . SER A 1 100 ? -9.477 -3.815 9.612 1.00 90.31 100 SER A CA 1
ATOM 779 C C . SER A 1 100 ? -8.189 -3.676 8.797 1.00 90.31 100 SER A C 1
ATOM 781 O O . SER A 1 100 ? -7.917 -4.527 7.957 1.00 90.31 100 SER A O 1
ATOM 783 N N . VAL A 1 101 ? -7.359 -2.670 9.097 1.00 89.19 101 VAL A N 1
ATOM 784 C CA . VAL A 1 101 ? -6.049 -2.486 8.456 1.00 89.19 101 VAL A CA 1
ATOM 785 C C . VAL A 1 101 ? -5.135 -3.670 8.762 1.00 89.19 101 VAL A C 1
ATOM 787 O O . VAL A 1 101 ? -4.534 -4.224 7.848 1.00 89.19 101 VAL A O 1
ATOM 790 N N . LEU A 1 102 ? -5.075 -4.110 10.022 1.00 88.50 102 LEU A N 1
ATOM 791 C CA . LEU A 1 102 ? -4.271 -5.269 10.413 1.00 88.50 102 LEU A CA 1
ATOM 792 C C . LEU A 1 102 ? -4.746 -6.557 9.722 1.00 88.50 102 LEU A C 1
ATOM 794 O O . LEU A 1 102 ? -3.927 -7.357 9.279 1.00 88.50 102 LEU A O 1
ATOM 798 N N . ALA A 1 103 ? -6.061 -6.754 9.596 1.00 88.75 103 ALA A N 1
ATOM 799 C CA . ALA A 1 103 ? -6.615 -7.900 8.881 1.00 88.75 103 ALA A CA 1
ATOM 800 C C . ALA A 1 103 ? -6.219 -7.897 7.394 1.00 88.75 103 ALA A C 1
ATOM 802 O O . ALA A 1 103 ? -5.872 -8.949 6.861 1.00 88.75 103 ALA A O 1
ATOM 803 N N . GLU A 1 104 ? -6.224 -6.734 6.735 1.00 86.50 104 GLU A N 1
ATOM 804 C CA . GLU A 1 104 ? -5.740 -6.615 5.354 1.00 86.50 104 GLU A CA 1
ATOM 805 C C . GLU A 1 104 ? -4.233 -6.859 5.240 1.00 86.50 104 GLU A C 1
ATOM 807 O O . GLU A 1 104 ? -3.800 -7.548 4.322 1.00 86.50 104 GLU A O 1
ATOM 812 N N . GLN A 1 105 ? -3.430 -6.376 6.192 1.00 86.69 105 GLN A N 1
ATOM 813 C CA . GLN A 1 105 ? -1.990 -6.656 6.217 1.00 86.69 105 GLN A CA 1
ATOM 814 C C . GLN A 1 105 ? -1.698 -8.156 6.330 1.00 86.69 105 GLN A C 1
ATOM 816 O O . GLN A 1 105 ? -0.835 -8.665 5.618 1.00 86.69 105 GLN A O 1
ATOM 821 N N . LEU A 1 106 ? -2.431 -8.875 7.186 1.00 86.44 106 LEU A N 1
ATOM 822 C CA . LEU A 1 106 ? -2.275 -10.324 7.330 1.00 86.44 106 LEU A CA 1
ATOM 823 C C . LEU A 1 106 ? -2.642 -11.070 6.045 1.00 86.44 106 LEU A C 1
ATOM 825 O O . LEU A 1 106 ? -1.912 -11.973 5.648 1.00 86.44 106 LEU A O 1
ATOM 829 N N . ARG A 1 107 ? -3.718 -10.668 5.358 1.00 84.81 107 ARG A N 1
ATOM 830 C CA . ARG A 1 107 ? -4.074 -11.255 4.056 1.00 84.81 107 ARG A CA 1
ATOM 831 C C . ARG A 1 107 ? -3.060 -10.942 2.979 1.00 84.81 107 ARG A C 1
ATOM 833 O O . ARG A 1 107 ? -2.744 -11.801 2.169 1.00 84.81 107 ARG A O 1
ATOM 840 N N . PHE A 1 108 ? -2.568 -9.709 2.951 1.00 84.19 108 PHE A N 1
ATOM 841 C CA . PHE A 1 108 ? -1.525 -9.328 2.017 1.00 84.19 108 PHE A CA 1
ATOM 842 C C . PHE A 1 108 ? -0.282 -10.198 2.221 1.00 84.19 108 PHE A C 1
ATOM 844 O O . PHE A 1 108 ? 0.259 -10.710 1.249 1.00 84.19 108 PHE A O 1
ATOM 851 N N . LEU A 1 109 ? 0.118 -10.429 3.475 1.00 85.75 109 LEU A N 1
ATOM 852 C CA . LEU A 1 109 ? 1.230 -11.316 3.802 1.00 85.75 109 LEU A CA 1
ATOM 853 C C . LEU A 1 109 ? 0.954 -12.767 3.386 1.00 85.75 109 LEU A C 1
ATOM 855 O O . LEU A 1 109 ? 1.830 -13.413 2.824 1.00 85.75 109 LEU A O 1
ATOM 859 N N . GLU A 1 110 ? -0.256 -13.273 3.620 1.00 87.62 110 GLU A N 1
ATOM 860 C CA . GLU A 1 110 ? -0.658 -14.612 3.183 1.00 87.62 110 GLU A CA 1
ATOM 861 C C . GLU A 1 110 ? -0.586 -14.757 1.655 1.00 87.62 110 GLU A C 1
ATOM 863 O O . GLU A 1 110 ? 0.039 -15.692 1.158 1.00 87.62 110 GLU A O 1
ATOM 868 N N . ASN A 1 111 ? -1.130 -13.790 0.910 1.00 83.94 111 ASN A N 1
ATOM 869 C CA . ASN A 1 111 ? -1.045 -13.750 -0.551 1.00 83.94 111 ASN A CA 1
ATOM 870 C C . ASN A 1 111 ? 0.410 -13.674 -1.029 1.00 83.94 111 ASN A C 1
ATOM 872 O O . ASN A 1 111 ? 0.784 -14.345 -1.986 1.00 83.94 111 ASN A O 1
ATOM 876 N N . LEU A 1 112 ? 1.246 -12.898 -0.336 1.00 85.88 112 LEU A N 1
ATOM 877 C CA . LEU A 1 112 ? 2.669 -12.779 -0.640 1.00 85.88 112 LEU A CA 1
ATOM 878 C C . LEU A 1 112 ? 3.422 -14.099 -0.452 1.00 85.88 112 LEU A C 1
ATOM 880 O O . LEU A 1 112 ? 4.357 -14.384 -1.191 1.00 85.88 112 LEU A O 1
ATOM 884 N N . MET A 1 113 ? 3.030 -14.908 0.533 1.00 86.94 113 MET A N 1
ATOM 885 C CA . MET A 1 113 ? 3.627 -16.227 0.754 1.00 86.94 113 MET A CA 1
ATOM 886 C C . MET A 1 113 ? 3.154 -17.272 -0.262 1.00 86.94 113 MET A C 1
ATOM 888 O O . MET A 1 113 ? 3.857 -18.258 -0.480 1.00 86.94 113 MET A O 1
ATOM 892 N N . GLN A 1 114 ? 1.975 -17.084 -0.855 1.00 91.00 114 GLN A N 1
ATOM 893 C CA . GLN A 1 114 ? 1.422 -17.989 -1.864 1.00 91.00 114 GLN A CA 1
ATOM 894 C C . GLN A 1 114 ? 1.962 -17.709 -3.273 1.00 91.00 114 GLN A C 1
ATOM 896 O O . GLN A 1 114 ? 2.050 -18.637 -4.074 1.00 91.00 114 GLN A O 1
ATOM 901 N N . ASP A 1 115 ? 2.336 -16.461 -3.566 1.00 89.88 115 ASP A N 1
ATOM 902 C CA . ASP A 1 115 ? 2.809 -16.027 -4.881 1.00 89.88 115 ASP A CA 1
ATOM 903 C C . ASP A 1 115 ? 4.331 -15.746 -4.870 1.00 89.88 115 ASP A C 1
ATOM 905 O O . ASP A 1 115 ? 4.772 -14.704 -4.365 1.00 89.88 115 ASP A O 1
ATOM 909 N N . PRO A 1 116 ? 5.166 -16.661 -5.410 1.00 90.00 116 PRO A N 1
ATOM 910 C CA . PRO A 1 116 ? 6.618 -16.499 -5.399 1.00 90.00 116 PRO A CA 1
ATOM 911 C C . PRO A 1 116 ? 7.086 -15.305 -6.240 1.00 90.00 116 PRO A C 1
ATOM 913 O O . PRO A 1 116 ? 8.080 -14.670 -5.881 1.00 90.00 116 PRO A O 1
ATOM 916 N N . ASP A 1 117 ? 6.374 -14.960 -7.312 1.00 89.75 117 ASP A N 1
ATOM 917 C CA . ASP A 1 117 ? 6.747 -13.844 -8.183 1.00 89.75 117 ASP A CA 1
ATOM 918 C C . ASP A 1 117 ? 6.512 -12.513 -7.462 1.00 89.75 117 ASP A C 1
ATOM 920 O O . ASP A 1 117 ? 7.354 -11.606 -7.497 1.00 89.75 117 ASP A O 1
ATOM 924 N N . LEU A 1 118 ? 5.413 -12.420 -6.708 1.00 87.06 118 LEU A N 1
ATOM 925 C CA . LEU A 1 118 ? 5.133 -11.271 -5.850 1.00 87.06 118 LEU A CA 1
ATOM 926 C C . LEU A 1 118 ? 6.180 -11.122 -4.733 1.00 87.06 118 LEU A C 1
ATOM 928 O O . LEU A 1 118 ? 6.599 -10.006 -4.405 1.00 87.06 118 LEU A O 1
ATOM 932 N N . LEU A 1 119 ? 6.659 -12.234 -4.167 1.00 89.56 119 LEU A N 1
ATOM 933 C CA . LEU A 1 119 ? 7.740 -12.228 -3.178 1.00 89.56 119 LEU A CA 1
ATOM 934 C C . LEU A 1 119 ? 9.050 -11.697 -3.778 1.00 89.56 119 LEU A C 1
ATOM 936 O O . LEU A 1 119 ? 9.720 -10.857 -3.170 1.00 89.56 119 LEU A O 1
ATOM 940 N N . VAL A 1 120 ? 9.401 -12.115 -4.995 1.00 92.12 120 VAL A N 1
ATOM 941 C CA . VAL A 1 120 ? 10.575 -11.578 -5.700 1.00 92.12 120 VAL A CA 1
ATOM 942 C C . VAL A 1 120 ? 10.421 -10.071 -5.907 1.00 92.12 120 VAL A C 1
ATOM 944 O O . VAL A 1 120 ? 11.325 -9.311 -5.561 1.00 92.12 120 VAL A O 1
ATOM 947 N N . LEU A 1 121 ? 9.256 -9.615 -6.369 1.00 90.94 121 LEU A N 1
ATOM 948 C CA . LEU A 1 121 ? 9.001 -8.196 -6.609 1.00 90.94 121 LEU A CA 1
ATOM 949 C C . LEU A 1 121 ? 9.088 -7.350 -5.325 1.00 90.94 121 LEU A C 1
ATOM 951 O O . LEU A 1 121 ? 9.672 -6.265 -5.328 1.00 90.94 121 LEU A O 1
ATOM 955 N N . THR A 1 122 ? 8.546 -7.848 -4.212 1.00 90.88 122 THR A N 1
ATOM 956 C CA . THR A 1 122 ? 8.619 -7.159 -2.911 1.00 90.88 122 THR A CA 1
ATOM 957 C C . THR A 1 122 ? 10.029 -7.146 -2.328 1.00 90.88 122 THR A C 1
ATOM 959 O O . THR A 1 122 ? 10.463 -6.111 -1.823 1.00 90.88 122 THR A O 1
ATOM 962 N N . SER A 1 123 ? 10.777 -8.246 -2.433 1.00 91.50 123 SER A N 1
ATOM 963 C CA . SER A 1 123 ? 12.180 -8.301 -1.998 1.00 91.50 123 SER A CA 1
ATOM 964 C C . SER A 1 123 ? 13.075 -7.375 -2.831 1.00 91.50 123 SER A C 1
ATOM 966 O O . SER A 1 123 ? 13.947 -6.687 -2.293 1.00 91.50 123 SER A O 1
ATOM 968 N N . PHE A 1 124 ? 12.802 -7.260 -4.133 1.00 93.81 124 PHE A N 1
ATOM 969 C CA . PHE A 1 124 ? 13.454 -6.291 -5.003 1.00 93.81 124 PHE A CA 1
ATOM 970 C C . PHE A 1 124 ? 13.134 -4.851 -4.579 1.00 93.81 124 PHE A C 1
ATOM 972 O O . PHE A 1 124 ? 14.048 -4.045 -4.417 1.00 93.81 124 PHE A O 1
ATOM 979 N N . ALA A 1 125 ? 11.867 -4.537 -4.293 1.00 92.75 125 ALA A N 1
ATOM 980 C CA . ALA A 1 125 ? 11.483 -3.222 -3.779 1.00 92.75 125 ALA A CA 1
ATOM 981 C C . ALA A 1 125 ? 12.165 -2.888 -2.438 1.00 92.75 125 ALA A C 1
ATOM 983 O O . ALA A 1 125 ? 12.629 -1.764 -2.241 1.00 92.75 125 ALA A O 1
ATOM 984 N N . ALA A 1 126 ? 12.280 -3.868 -1.536 1.00 90.88 126 ALA A N 1
ATOM 985 C CA . ALA A 1 126 ? 12.982 -3.709 -0.266 1.00 90.88 126 ALA A CA 1
ATOM 986 C C . ALA A 1 126 ? 14.482 -3.429 -0.463 1.00 90.88 126 ALA A C 1
ATOM 988 O O . ALA A 1 126 ? 15.016 -2.515 0.164 1.00 90.88 126 ALA A O 1
ATOM 989 N N . SER A 1 127 ? 15.150 -4.141 -1.377 1.00 93.19 127 SER A N 1
ATOM 990 C CA . SER A 1 127 ? 16.574 -3.901 -1.662 1.00 93.19 127 SER A CA 1
ATOM 991 C C . SER A 1 127 ? 16.825 -2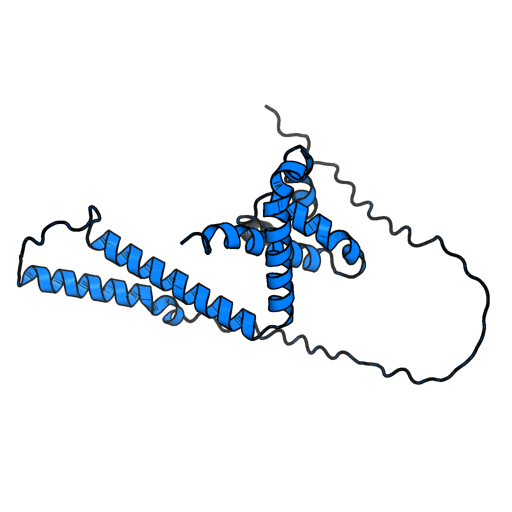.542 -2.327 1.00 93.19 127 SER A C 1
ATOM 993 O O . SER A 1 127 ? 17.769 -1.842 -1.957 1.00 93.19 127 SER A O 1
ATOM 995 N N . LEU A 1 128 ? 15.942 -2.102 -3.235 1.00 92.00 128 LEU A N 1
ATOM 996 C CA . LEU A 1 128 ? 15.983 -0.744 -3.791 1.00 92.00 128 LEU A CA 1
ATOM 997 C C . LEU A 1 128 ? 15.846 0.321 -2.705 1.00 92.00 128 LEU A C 1
ATOM 999 O O . LEU A 1 128 ? 16.543 1.336 -2.743 1.00 92.00 128 LEU A O 1
ATOM 1003 N N . ARG A 1 129 ? 14.977 0.091 -1.721 1.00 89.94 129 ARG A N 1
ATOM 1004 C CA . ARG A 1 129 ? 14.813 0.997 -0.586 1.00 89.94 129 ARG A CA 1
ATOM 1005 C C . ARG A 1 129 ? 16.071 1.075 0.268 1.00 89.94 129 ARG A C 1
ATOM 1007 O O . ARG A 1 129 ? 16.486 2.176 0.616 1.00 89.94 129 ARG A O 1
ATOM 1014 N N . GLU A 1 130 ? 16.683 -0.052 0.615 1.00 90.88 130 GLU A N 1
ATOM 1015 C CA . GLU A 1 130 ? 17.940 -0.046 1.373 1.00 90.88 130 GLU A CA 1
ATOM 1016 C C . GLU A 1 130 ? 19.034 0.725 0.628 1.00 90.88 130 GLU A C 1
ATOM 1018 O O . GLU A 1 130 ? 19.709 1.573 1.214 1.00 90.88 130 GLU A O 1
ATOM 1023 N N . LEU A 1 131 ? 19.146 0.507 -0.686 1.00 90.62 131 LEU A N 1
ATOM 1024 C CA . LEU A 1 131 ? 20.070 1.251 -1.537 1.00 90.62 131 LEU A CA 1
ATOM 1025 C C . LEU A 1 131 ? 19.771 2.758 -1.526 1.00 90.62 131 LEU A C 1
ATOM 1027 O O . LEU A 1 131 ? 20.698 3.566 -1.440 1.00 90.62 131 LEU A O 1
ATOM 1031 N N . TRP A 1 132 ? 18.494 3.139 -1.589 1.00 88.62 132 TRP A N 1
ATOM 1032 C CA . TRP A 1 132 ? 18.073 4.535 -1.526 1.00 88.62 132 TRP A CA 1
ATOM 1033 C C . TRP A 1 132 ? 18.431 5.194 -0.200 1.00 88.62 132 TRP A C 1
ATOM 1035 O O . TRP A 1 132 ? 19.013 6.272 -0.209 1.00 88.62 132 TRP A O 1
ATOM 1045 N N . MET A 1 133 ? 18.159 4.543 0.933 1.00 88.12 133 MET A N 1
ATOM 1046 C CA . MET A 1 133 ? 18.480 5.093 2.256 1.00 88.12 133 MET A CA 1
ATOM 1047 C C . MET A 1 133 ? 19.977 5.397 2.407 1.00 88.12 133 MET A C 1
ATOM 1049 O O . MET A 1 133 ? 20.348 6.345 3.094 1.00 88.12 133 MET A O 1
ATOM 1053 N N . VAL A 1 134 ? 20.841 4.621 1.745 1.00 90.19 134 VAL A N 1
ATOM 1054 C CA . VAL A 1 134 ? 22.296 4.844 1.740 1.00 90.19 134 VAL A CA 1
ATOM 1055 C C . VAL A 1 134 ? 22.706 5.977 0.794 1.00 90.19 134 VAL A C 1
ATOM 1057 O O . VAL A 1 134 ? 23.675 6.680 1.071 1.00 90.19 134 VAL A O 1
ATOM 1060 N N . ARG A 1 135 ? 21.996 6.156 -0.324 1.00 90.12 135 ARG A N 1
ATOM 1061 C CA . ARG A 1 135 ? 22.397 7.053 -1.422 1.00 90.12 135 ARG A CA 1
ATOM 1062 C C . ARG A 1 135 ? 21.503 8.272 -1.613 1.00 90.12 135 ARG A C 1
ATOM 1064 O O . ARG A 1 135 ? 21.679 8.996 -2.584 1.00 90.12 135 ARG A O 1
ATOM 1071 N N . GLN A 1 136 ? 20.559 8.529 -0.714 1.00 88.69 136 GLN A N 1
ATOM 1072 C CA . GLN A 1 136 ? 19.567 9.595 -0.870 1.00 88.69 136 GLN A CA 1
ATOM 1073 C C . GLN A 1 136 ? 20.212 10.953 -1.194 1.00 88.69 136 GLN A C 1
ATOM 1075 O O . GLN A 1 136 ? 19.775 11.631 -2.122 1.00 88.69 136 GLN A O 1
ATOM 1080 N N . ALA A 1 137 ? 21.300 11.302 -0.500 1.00 89.50 137 ALA A N 1
ATOM 1081 C CA . ALA A 1 137 ? 22.039 12.546 -0.718 1.00 89.50 137 ALA A CA 1
ATOM 1082 C C . ALA A 1 137 ? 22.613 12.679 -2.143 1.00 89.50 137 ALA A C 1
ATOM 1084 O O . ALA A 1 137 ? 22.679 13.785 -2.677 1.00 89.50 137 ALA A O 1
ATOM 1085 N N . ASP A 1 138 ? 22.975 11.565 -2.787 1.00 88.06 138 ASP A N 1
ATOM 1086 C CA . ASP A 1 138 ? 23.495 11.558 -4.160 1.00 88.06 138 ASP A CA 1
ATOM 1087 C C . ASP A 1 138 ? 22.396 11.895 -5.184 1.00 88.06 138 ASP A C 1
ATOM 1089 O O . ASP A 1 138 ? 22.679 12.371 -6.286 1.00 88.06 138 ASP A O 1
ATOM 1093 N N . PHE A 1 139 ? 21.131 11.656 -4.824 1.00 83.19 139 PHE A N 1
ATOM 1094 C CA . PHE A 1 139 ? 19.983 11.787 -5.717 1.00 83.19 139 PHE A CA 1
ATOM 1095 C C . PHE A 1 139 ? 19.190 13.089 -5.537 1.00 83.19 139 PHE A C 1
ATOM 1097 O O . PHE A 1 139 ? 18.474 13.474 -6.461 1.00 83.19 139 PHE A O 1
ATOM 1104 N N . GLU A 1 140 ? 19.351 13.817 -4.424 1.00 85.00 140 GLU A N 1
ATOM 1105 C CA . GLU A 1 140 ? 18.632 15.081 -4.160 1.00 85.00 140 GLU A CA 1
ATOM 1106 C C . GLU A 1 140 ? 18.853 16.153 -5.245 1.00 85.00 140 GLU A C 1
ATOM 1108 O O . GLU A 1 140 ? 17.974 16.967 -5.529 1.00 85.00 140 GLU A O 1
ATOM 1113 N N . GLY A 1 141 ? 20.020 16.155 -5.896 1.00 86.12 141 GLY A N 1
ATOM 1114 C CA . GLY A 1 141 ? 20.338 17.108 -6.966 1.00 86.12 141 GLY A CA 1
ATOM 1115 C C . GLY A 1 141 ? 19.648 16.813 -8.304 1.00 86.12 141 GLY A C 1
ATOM 1116 O O . GLY A 1 141 ? 19.666 17.646 -9.219 1.00 86.12 141 GLY A O 1
ATOM 1117 N N . ILE A 1 142 ? 19.044 15.634 -8.457 1.00 87.56 142 ILE A N 1
ATOM 1118 C CA . ILE A 1 142 ? 18.576 15.131 -9.745 1.00 87.56 142 ILE A CA 1
ATOM 1119 C C . ILE A 1 142 ? 17.108 15.510 -9.965 1.00 87.56 142 ILE A C 1
ATOM 1121 O O . ILE A 1 142 ? 16.181 14.746 -9.710 1.00 87.56 142 ILE A O 1
ATOM 1125 N N . LYS A 1 143 ? 16.884 16.707 -10.521 1.00 86.06 143 LYS A N 1
ATOM 1126 C CA . LYS A 1 143 ? 15.539 17.287 -10.715 1.00 86.06 143 LYS A CA 1
ATOM 1127 C C . LYS A 1 143 ? 14.534 16.368 -11.414 1.00 86.06 143 LYS A C 1
ATOM 1129 O O . LYS A 1 143 ? 13.357 16.409 -11.080 1.00 86.06 143 LYS A O 1
ATOM 1134 N N . HIS A 1 144 ? 14.970 15.555 -12.376 1.00 81.75 144 HIS A N 1
ATOM 1135 C CA . HIS A 1 144 ? 14.065 14.683 -13.129 1.00 81.75 144 HIS A CA 1
ATOM 1136 C C . HIS A 1 144 ? 13.524 13.502 -12.312 1.00 81.75 144 HIS A C 1
ATOM 1138 O O . HIS A 1 144 ? 12.488 12.965 -12.683 1.00 81.75 144 HIS A O 1
ATOM 1144 N N . LEU A 1 145 ? 14.164 13.125 -11.196 1.00 85.12 145 LEU A N 1
ATOM 1145 C CA . LEU A 1 145 ? 13.607 12.133 -10.269 1.00 85.12 145 LEU A CA 1
ATOM 1146 C C . LEU A 1 145 ? 12.395 12.684 -9.513 1.00 85.12 145 LEU A C 1
ATOM 1148 O O . LEU A 1 145 ? 11.503 11.927 -9.151 1.00 85.12 145 LEU A O 1
ATOM 1152 N N . HIS A 1 146 ? 12.318 13.999 -9.320 1.00 86.06 146 HIS A N 1
ATOM 1153 C CA . HIS A 1 146 ? 11.244 14.639 -8.561 1.00 86.06 146 HIS A CA 1
ATOM 1154 C C . HIS A 1 146 ? 10.036 15.042 -9.420 1.00 86.06 146 HIS A C 1
ATOM 1156 O O . HIS A 1 146 ? 9.070 15.593 -8.893 1.00 86.06 146 HIS A O 1
ATOM 1162 N N . THR A 1 147 ? 10.064 14.807 -10.736 1.00 87.31 147 THR A N 1
ATOM 1163 C CA . THR A 1 147 ? 8.956 15.168 -11.628 1.00 87.31 147 THR A CA 1
ATOM 1164 C C . THR A 1 147 ? 8.107 13.955 -11.992 1.00 87.31 147 THR A C 1
ATOM 1166 O O . THR A 1 147 ? 8.601 12.850 -12.199 1.00 87.31 147 THR A O 1
ATOM 1169 N N . ASN A 1 148 ? 6.804 14.179 -12.164 1.00 84.25 148 ASN A N 1
ATOM 1170 C CA . ASN A 1 148 ? 5.864 13.163 -12.653 1.00 84.25 148 ASN A CA 1
ATOM 1171 C C . ASN A 1 148 ? 5.940 12.954 -14.176 1.00 84.25 148 ASN A C 1
ATOM 1173 O O . ASN A 1 148 ? 5.033 12.362 -14.756 1.00 84.25 148 ASN A O 1
ATOM 1177 N N . MET A 1 149 ? 6.980 13.468 -14.843 1.00 80.56 149 MET A N 1
ATOM 1178 C CA . MET A 1 149 ? 7.043 13.524 -16.305 1.00 80.56 149 MET A CA 1
ATOM 1179 C C . MET A 1 149 ? 7.001 12.125 -16.926 1.00 80.56 149 MET A C 1
ATOM 1181 O O . MET A 1 149 ? 6.201 11.881 -17.821 1.00 80.56 149 MET A O 1
ATOM 1185 N N . TRP A 1 150 ? 7.805 11.192 -16.410 1.00 77.69 150 TRP A N 1
ATOM 1186 C CA . TRP A 1 150 ? 7.837 9.816 -16.910 1.00 77.69 150 TRP A CA 1
ATOM 1187 C C . TRP A 1 150 ? 6.540 9.068 -16.628 1.00 77.69 150 TRP A C 1
ATOM 1189 O O . TRP A 1 150 ? 6.006 8.421 -17.522 1.00 77.69 150 TRP A O 1
ATOM 1199 N N . ARG A 1 151 ? 5.986 9.228 -15.424 1.00 81.00 151 ARG A N 1
ATOM 1200 C CA . ARG A 1 151 ? 4.705 8.631 -15.032 1.00 81.00 151 ARG A CA 1
ATOM 1201 C C . ARG A 1 151 ? 3.545 9.126 -15.905 1.00 81.00 151 ARG A C 1
ATOM 1203 O O . ARG A 1 151 ? 2.665 8.352 -16.266 1.00 81.00 151 ARG A O 1
ATOM 1210 N N . ALA A 1 152 ? 3.550 10.403 -16.289 1.00 83.19 152 ALA A N 1
ATOM 1211 C CA . ALA A 1 152 ? 2.524 10.980 -17.156 1.00 83.19 152 ALA A CA 1
ATOM 1212 C C . ALA A 1 152 ? 2.519 10.369 -18.569 1.00 83.19 152 ALA A C 1
ATOM 1214 O O . ALA A 1 152 ? 1.462 10.319 -19.195 1.00 83.19 152 ALA A O 1
ATOM 1215 N N . CYS A 1 153 ? 3.652 9.847 -19.056 1.00 79.62 153 CYS A N 1
ATOM 1216 C CA . CYS A 1 153 ? 3.713 9.137 -20.337 1.00 79.62 153 CYS A CA 1
ATOM 1217 C C . CYS A 1 153 ? 2.885 7.840 -20.345 1.00 79.62 153 CYS A C 1
ATOM 1219 O O . CYS A 1 153 ? 2.474 7.400 -21.416 1.00 79.62 153 CYS A O 1
ATOM 1221 N N . PHE A 1 154 ? 2.618 7.254 -19.173 1.00 78.38 154 PHE A N 1
ATOM 1222 C CA . PHE A 1 154 ? 1.786 6.057 -19.008 1.00 78.38 154 PHE A CA 1
ATOM 1223 C C . PHE A 1 154 ? 0.317 6.392 -18.703 1.00 78.38 154 PHE A C 1
ATOM 1225 O O . PHE A 1 154 ? -0.505 5.497 -18.513 1.00 78.38 154 PHE A O 1
ATOM 1232 N N . TYR A 1 155 ? -0.049 7.680 -18.667 1.00 80.44 155 TYR A N 1
ATOM 1233 C CA . TYR A 1 155 ? -1.425 8.094 -18.419 1.00 80.44 155 TYR A CA 1
ATOM 1234 C C . TYR A 1 155 ? -2.341 7.720 -19.600 1.00 80.44 155 TYR A C 1
ATOM 1236 O O . TYR A 1 155 ? -2.021 8.052 -20.747 1.00 80.44 155 TYR A O 1
ATOM 1244 N N . PRO A 1 156 ? -3.522 7.117 -19.358 1.00 77.00 156 PRO A N 1
ATOM 1245 C CA . PRO A 1 156 ? -4.481 6.795 -20.412 1.00 77.00 156 PRO A CA 1
ATOM 1246 C C . PRO A 1 156 ? -5.175 8.070 -20.930 1.00 77.00 156 PRO A C 1
ATOM 1248 O O . PRO A 1 156 ? -6.299 8.409 -20.551 1.00 77.00 156 PRO A O 1
ATOM 1251 N N . SER A 1 157 ? -4.498 8.804 -21.818 1.00 75.44 157 SER A N 1
ATOM 1252 C CA . SER A 1 157 ? -4.972 10.079 -22.378 1.00 75.44 157 SER A CA 1
ATOM 1253 C C . SER A 1 157 ? -6.245 9.916 -23.217 1.00 75.44 157 SER A C 1
ATOM 1255 O O . SER A 1 157 ? -7.184 10.704 -23.073 1.00 75.44 157 SER A O 1
ATOM 1257 N N . ALA A 1 158 ? -6.319 8.843 -24.008 1.00 76.75 158 ALA A N 1
ATOM 1258 C CA . ALA A 1 158 ? -7.480 8.463 -24.815 1.00 76.75 158 ALA A CA 1
ATOM 1259 C C . ALA A 1 158 ? -8.512 7.596 -24.060 1.00 76.75 158 ALA A C 1
ATOM 1261 O O . ALA A 1 158 ? -9.517 7.195 -24.645 1.00 76.75 158 ALA A O 1
ATOM 1262 N N . GLY A 1 159 ? -8.267 7.303 -22.780 1.00 77.38 159 GLY A N 1
ATOM 1263 C CA . GLY A 1 159 ? -9.073 6.378 -21.992 1.00 77.38 159 GLY A CA 1
ATOM 1264 C C . GLY A 1 159 ? -10.354 6.965 -21.403 1.00 77.38 159 GLY A C 1
ATOM 1265 O O . GLY A 1 159 ? -10.484 8.180 -21.209 1.00 77.38 159 GLY A O 1
ATOM 1266 N N . GLY A 1 160 ? -11.300 6.083 -21.076 1.00 88.12 160 GLY A N 1
ATOM 1267 C CA . GLY A 1 160 ? -12.551 6.439 -20.397 1.00 88.12 160 GLY A CA 1
ATOM 1268 C C . GLY A 1 160 ? -12.345 6.888 -18.941 1.00 88.12 160 GLY A C 1
ATOM 1269 O O . GLY A 1 160 ? -11.284 6.696 -18.349 1.00 88.12 160 GLY A O 1
ATOM 1270 N N . LEU A 1 161 ? -13.385 7.455 -18.312 1.00 88.69 161 LEU A N 1
ATOM 1271 C CA . LEU A 1 161 ? -13.317 7.929 -16.916 1.00 88.69 161 LEU A CA 1
ATOM 1272 C C . LEU A 1 161 ? -12.909 6.819 -15.933 1.00 88.69 161 LEU A C 1
ATOM 1274 O O . LEU A 1 161 ? -12.178 7.075 -14.979 1.00 88.69 161 LEU A O 1
ATOM 1278 N N . LEU A 1 162 ? -13.343 5.585 -16.195 1.00 83.12 162 LEU A N 1
ATOM 1279 C CA . LEU A 1 162 ? -12.997 4.427 -15.381 1.00 83.12 162 LEU A CA 1
ATOM 1280 C C . LEU A 1 162 ? -11.499 4.088 -15.457 1.00 83.12 162 LEU A C 1
ATOM 1282 O O . LEU A 1 162 ? -10.882 3.855 -14.425 1.00 83.12 162 LEU A O 1
ATOM 1286 N N . GLU A 1 163 ? -10.898 4.107 -16.648 1.00 78.88 163 GLU A N 1
ATOM 1287 C CA . GLU A 1 163 ? -9.463 3.834 -16.829 1.00 78.88 163 GLU A CA 1
ATOM 1288 C C . GLU A 1 163 ? -8.609 4.895 -16.138 1.00 78.88 163 GLU A C 1
ATOM 1290 O O . GLU A 1 163 ? -7.639 4.575 -15.457 1.00 78.88 163 GLU A O 1
ATOM 1295 N N . ARG A 1 164 ? -9.028 6.161 -16.224 1.00 84.62 164 ARG A N 1
ATOM 1296 C CA . ARG A 1 164 ? -8.385 7.265 -15.503 1.00 84.62 164 ARG A CA 1
ATOM 1297 C C . ARG A 1 164 ? -8.488 7.092 -13.989 1.00 84.62 164 ARG A C 1
ATOM 1299 O O . ARG A 1 164 ? -7.508 7.321 -13.287 1.00 84.62 164 ARG A O 1
ATOM 1306 N N . ALA A 1 165 ? -9.646 6.663 -13.484 1.00 85.25 165 ALA A N 1
ATOM 1307 C CA . ALA A 1 165 ? -9.840 6.395 -12.062 1.00 85.25 165 ALA A CA 1
ATOM 1308 C C . ALA A 1 165 ? -8.988 5.211 -11.575 1.00 85.25 165 ALA A C 1
ATOM 1310 O O . ALA A 1 165 ? -8.375 5.308 -10.515 1.00 85.25 165 ALA A O 1
ATOM 1311 N N . MET A 1 166 ? -8.898 4.126 -12.353 1.00 79.81 166 MET A N 1
ATOM 1312 C CA . MET A 1 166 ? -8.020 2.992 -12.038 1.00 79.81 166 MET A CA 1
ATOM 1313 C C . MET A 1 166 ? -6.547 3.401 -12.048 1.00 79.81 166 MET A C 1
ATOM 1315 O O . MET A 1 166 ? -5.807 3.059 -11.129 1.00 79.81 166 MET A O 1
ATOM 1319 N N . TRP A 1 167 ? -6.131 4.183 -13.047 1.00 84.44 167 TRP A N 1
ATOM 1320 C CA . TRP A 1 167 ? -4.774 4.710 -13.110 1.00 84.44 167 TRP A CA 1
ATOM 1321 C C . TRP A 1 167 ? -4.461 5.570 -11.882 1.00 84.44 167 TRP A C 1
ATOM 1323 O O . TRP A 1 167 ? -3.453 5.336 -11.219 1.00 84.44 167 TRP A O 1
ATOM 1333 N N . MET A 1 168 ? -5.354 6.500 -11.521 1.00 84.75 168 MET A N 1
ATOM 1334 C CA . MET A 1 168 ? -5.195 7.326 -10.321 1.00 84.75 168 MET A CA 1
ATOM 1335 C C . MET A 1 168 ? -5.121 6.477 -9.055 1.00 84.75 168 MET A C 1
ATOM 1337 O O . MET A 1 168 ? -4.260 6.721 -8.221 1.00 84.75 168 MET A O 1
ATOM 1341 N N . HIS A 1 169 ? -5.989 5.476 -8.918 1.00 82.38 169 HIS A N 1
ATOM 1342 C CA . HIS A 1 169 ? -5.989 4.577 -7.769 1.00 82.38 169 HIS A CA 1
ATOM 1343 C C . HIS A 1 169 ? -4.644 3.855 -7.606 1.00 82.38 169 HIS A C 1
ATOM 1345 O O . HIS A 1 169 ? -4.114 3.785 -6.500 1.00 82.38 169 HIS A O 1
ATOM 1351 N N . ASN A 1 170 ? -4.070 3.359 -8.704 1.00 80.06 170 ASN A N 1
ATOM 1352 C CA . ASN A 1 170 ? -2.799 2.638 -8.666 1.00 80.06 170 ASN A CA 1
ATOM 1353 C C . ASN A 1 170 ? -1.616 3.565 -8.343 1.00 80.06 170 ASN A C 1
ATOM 1355 O O . ASN A 1 170 ? -0.714 3.173 -7.607 1.00 80.06 170 ASN A O 1
ATOM 1359 N N . HIS A 1 171 ? -1.648 4.802 -8.845 1.00 82.56 171 HIS A N 1
ATOM 1360 C CA . HIS A 1 171 ? -0.532 5.749 -8.770 1.00 82.56 171 HIS A CA 1
ATOM 1361 C C . HIS A 1 171 ? -0.618 6.770 -7.632 1.00 82.56 171 HIS A C 1
ATOM 1363 O O . HIS A 1 171 ? 0.326 7.534 -7.439 1.00 82.56 171 HIS A O 1
ATOM 1369 N N . TRP A 1 172 ? -1.738 6.829 -6.908 1.00 83.50 172 TRP A N 1
ATOM 1370 C CA . TRP A 1 172 ? -1.968 7.810 -5.843 1.00 83.50 172 TRP A CA 1
ATOM 1371 C C . TRP A 1 172 ? -0.979 7.661 -4.682 1.00 83.50 172 TRP A C 1
ATOM 1373 O O . TRP A 1 172 ? -0.637 8.655 -4.047 1.00 83.50 172 TRP A O 1
ATOM 1383 N N . TRP A 1 173 ? -0.542 6.431 -4.403 1.00 81.69 173 TRP A N 1
ATOM 1384 C CA . TRP A 1 173 ? 0.225 6.113 -3.200 1.00 81.69 173 TRP A CA 1
ATOM 1385 C C . TRP A 1 173 ? 1.730 6.278 -3.353 1.00 81.69 173 TRP A C 1
ATOM 1387 O O . TRP A 1 173 ? 2.367 6.484 -2.336 1.00 81.69 173 TRP A O 1
ATOM 1397 N N . ALA A 1 174 ? 2.277 6.198 -4.569 1.00 84.38 174 ALA A N 1
ATOM 1398 C CA . ALA A 1 174 ? 3.711 6.321 -4.802 1.00 84.38 174 ALA A CA 1
ATOM 1399 C C . ALA A 1 174 ? 4.110 7.773 -5.078 1.00 84.38 174 ALA A C 1
ATOM 1401 O O . ALA A 1 174 ? 3.623 8.395 -6.033 1.00 84.38 174 ALA A O 1
ATOM 1402 N N . SER A 1 175 ? 5.095 8.284 -4.353 1.00 88.94 175 SER A N 1
ATOM 1403 C CA . SER A 1 175 ? 5.769 9.537 -4.681 1.00 88.94 175 SER A CA 1
ATOM 1404 C C . SER A 1 175 ? 6.555 9.437 -6.007 1.00 88.94 175 SER A C 1
ATOM 1406 O O . SER A 1 175 ? 6.869 8.355 -6.516 1.00 88.94 175 SER A O 1
ATOM 1408 N N . ALA A 1 176 ? 6.788 10.588 -6.651 1.00 89.56 176 ALA A N 1
ATOM 1409 C CA . ALA A 1 176 ? 7.423 10.671 -7.970 1.00 89.56 176 ALA A CA 1
ATOM 1410 C C . ALA A 1 176 ? 8.824 10.037 -7.979 1.00 89.56 176 ALA A C 1
ATOM 1412 O O . ALA A 1 176 ? 9.200 9.379 -8.948 1.00 89.56 176 ALA A O 1
ATOM 1413 N N . VAL A 1 177 ? 9.563 10.211 -6.881 1.00 90.38 177 VAL A N 1
ATOM 1414 C CA . VAL A 1 177 ? 10.955 9.774 -6.729 1.00 90.38 177 VAL A CA 1
ATOM 1415 C C . VAL A 1 177 ? 11.054 8.254 -6.767 1.00 90.38 177 VAL A C 1
ATOM 1417 O O . VAL A 1 177 ? 11.765 7.702 -7.602 1.00 90.38 177 VAL A O 1
ATOM 1420 N N . GLU A 1 178 ? 10.280 7.579 -5.929 1.00 91.12 178 GLU A N 1
ATOM 1421 C CA . GLU A 1 178 ? 10.219 6.129 -5.774 1.00 91.12 178 GLU A CA 1
ATOM 1422 C C . GLU A 1 178 ? 9.838 5.457 -7.086 1.00 91.12 178 GLU A C 1
ATOM 1424 O O . GLU A 1 178 ? 10.469 4.491 -7.517 1.00 91.12 178 GLU A O 1
ATOM 1429 N N . TRP A 1 179 ? 8.838 6.017 -7.764 1.00 92.69 179 TRP A N 1
ATOM 1430 C CA . TRP A 1 179 ? 8.391 5.509 -9.053 1.00 92.69 179 TRP A CA 1
ATOM 1431 C C . TRP A 1 179 ? 9.459 5.679 -10.133 1.00 92.69 179 TRP A C 1
ATOM 1433 O O . TRP A 1 179 ? 9.726 4.742 -10.879 1.00 92.69 179 TRP A O 1
ATOM 1443 N N . ASN A 1 180 ? 10.120 6.838 -10.196 1.00 92.00 180 ASN A N 1
ATOM 1444 C CA . ASN A 1 180 ? 11.187 7.073 -11.169 1.00 92.00 180 ASN A CA 1
ATOM 1445 C C . ASN A 1 180 ? 12.410 6.177 -10.908 1.00 92.00 180 ASN A C 1
ATOM 1447 O O . ASN A 1 180 ? 13.005 5.675 -11.858 1.00 92.00 180 ASN A O 1
ATOM 1451 N N . ILE A 1 181 ? 12.760 5.913 -9.646 1.00 91.62 181 ILE A N 1
ATOM 1452 C CA . ILE A 1 181 ? 13.826 4.963 -9.285 1.00 91.62 181 ILE A CA 1
ATOM 1453 C C . ILE A 1 181 ? 13.450 3.545 -9.714 1.00 91.62 181 ILE A C 1
ATOM 1455 O O . ILE A 1 181 ? 14.267 2.855 -10.328 1.00 91.62 181 ILE A O 1
ATOM 1459 N N . ALA A 1 182 ? 12.217 3.114 -9.435 1.00 93.00 182 ALA A N 1
ATOM 1460 C CA . ALA A 1 182 ? 11.725 1.805 -9.848 1.00 93.00 182 ALA A CA 1
ATOM 1461 C C . ALA A 1 182 ? 11.744 1.660 -11.380 1.00 93.00 182 ALA A C 1
ATOM 1463 O O . ALA A 1 182 ? 12.260 0.669 -11.897 1.00 93.00 182 ALA A O 1
ATOM 1464 N N . MET A 1 183 ? 11.289 2.685 -12.107 1.00 92.25 183 MET A N 1
ATOM 1465 C CA . MET A 1 183 ? 11.335 2.747 -13.570 1.00 92.25 183 MET A CA 1
ATOM 1466 C C . MET A 1 183 ? 12.768 2.644 -14.104 1.00 92.25 183 MET A C 1
ATOM 1468 O O . MET A 1 183 ? 13.040 1.798 -14.951 1.00 92.25 183 MET A O 1
ATOM 1472 N N . CYS A 1 184 ? 13.709 3.443 -13.591 1.00 91.12 184 CYS A N 1
ATOM 1473 C CA . CYS A 1 184 ? 15.119 3.371 -13.989 1.00 91.12 184 CYS A CA 1
ATOM 1474 C C . CYS A 1 184 ? 15.724 1.982 -13.732 1.00 91.12 184 CYS A C 1
ATOM 1476 O O . CYS A 1 184 ? 16.521 1.496 -14.531 1.00 91.12 184 CYS A O 1
ATOM 1478 N N . SER A 1 185 ? 15.324 1.331 -12.637 1.00 92.50 185 SER A N 1
ATOM 1479 C CA . SER A 1 185 ? 15.825 0.002 -12.265 1.00 92.50 185 SER A CA 1
ATOM 1480 C C . SER A 1 185 ? 15.268 -1.108 -13.163 1.00 92.50 185 SER A C 1
ATOM 1482 O O . SER A 1 185 ? 15.950 -2.104 -13.397 1.00 92.50 185 SER A O 1
ATOM 1484 N N . LEU A 1 186 ? 14.051 -0.934 -13.689 1.00 92.00 186 LEU A N 1
ATOM 1485 C CA . LEU A 1 186 ? 13.392 -1.896 -14.577 1.00 92.00 186 LEU A CA 1
ATOM 1486 C C . LEU A 1 186 ? 13.539 -1.581 -16.071 1.00 92.00 186 LEU A C 1
ATOM 1488 O O . LEU A 1 186 ? 13.254 -2.442 -16.904 1.00 92.00 186 LEU A O 1
ATOM 1492 N N . GLN A 1 187 ? 14.026 -0.392 -16.433 1.00 90.25 187 GLN A N 1
ATOM 1493 C CA . GLN A 1 187 ? 14.222 0.030 -17.821 1.00 90.25 187 GLN A CA 1
ATOM 1494 C C . GLN A 1 187 ? 14.948 -1.016 -18.694 1.00 90.25 187 GLN A C 1
ATOM 1496 O O . GLN A 1 187 ? 14.499 -1.217 -19.829 1.00 90.25 187 GLN A O 1
ATOM 1501 N N . PRO A 1 188 ? 16.002 -1.724 -18.224 1.00 92.88 188 PRO A N 1
ATOM 1502 C CA . PRO A 1 188 ? 16.682 -2.740 -19.033 1.00 92.88 188 PRO A CA 1
ATOM 1503 C C . PRO A 1 188 ? 15.774 -3.882 -19.514 1.00 92.88 188 PRO A C 1
ATOM 1505 O O . PRO A 1 188 ? 16.099 -4.542 -20.496 1.00 92.88 188 PRO A O 1
ATOM 1508 N N . PHE A 1 189 ? 14.630 -4.096 -18.858 1.00 88.88 189 PHE A N 1
ATOM 1509 C CA . PHE A 1 189 ? 13.664 -5.152 -19.172 1.00 88.88 189 PHE A CA 1
ATOM 1510 C C . PHE A 1 189 ? 12.458 -4.653 -19.985 1.00 88.88 189 PHE A C 1
ATOM 1512 O O . PHE A 1 189 ? 11.569 -5.433 -20.317 1.00 88.88 189 PHE A O 1
ATOM 1519 N N . SER A 1 190 ? 12.416 -3.363 -20.338 1.00 87.19 190 SER A N 1
ATOM 1520 C CA . SER A 1 190 ? 11.269 -2.726 -21.012 1.00 87.19 190 SER A CA 1
ATOM 1521 C C . SER A 1 190 ? 10.929 -3.284 -22.393 1.00 87.19 190 SER A C 1
ATOM 1523 O O . SER A 1 190 ? 9.794 -3.149 -22.834 1.00 87.19 190 SER A O 1
ATOM 1525 N N . THR A 1 191 ? 11.870 -3.939 -23.071 1.00 89.50 191 THR A N 1
ATOM 1526 C CA . THR A 1 191 ? 11.625 -4.577 -24.373 1.00 89.50 191 THR A CA 1
ATOM 1527 C C . THR A 1 191 ? 11.025 -5.977 -24.257 1.00 89.50 191 THR A C 1
ATOM 1529 O O . THR A 1 191 ? 10.478 -6.481 -25.235 1.00 89.50 191 THR A O 1
ATOM 1532 N N . ALA A 1 192 ? 11.128 -6.610 -23.085 1.00 89.75 192 ALA A N 1
ATOM 1533 C CA . ALA A 1 192 ? 10.674 -7.979 -22.851 1.00 89.75 192 ALA A CA 1
ATOM 1534 C C . ALA A 1 192 ? 9.256 -8.056 -22.263 1.00 89.75 192 ALA A C 1
ATOM 1536 O O . ALA A 1 192 ? 8.663 -9.132 -22.243 1.00 89.75 192 ALA A O 1
ATOM 1537 N N . VAL A 1 193 ? 8.716 -6.934 -21.779 1.00 87.31 193 VAL A N 1
ATOM 1538 C CA . VAL A 1 193 ? 7.453 -6.870 -21.033 1.00 87.31 193 VAL A CA 1
ATOM 1539 C C . VAL A 1 193 ? 6.501 -5.890 -21.716 1.00 87.31 193 VAL A C 1
ATOM 1541 O O . VAL A 1 193 ? 6.921 -4.859 -22.240 1.00 87.31 193 VAL A O 1
ATOM 1544 N N . SER A 1 194 ? 5.203 -6.201 -21.705 1.00 88.81 194 SER A N 1
ATOM 1545 C CA . SER A 1 194 ? 4.156 -5.273 -22.141 1.00 88.81 194 SER A CA 1
ATOM 1546 C C . SER A 1 194 ? 4.279 -3.932 -21.398 1.00 88.81 194 SER A C 1
ATOM 1548 O O . SER A 1 194 ? 4.476 -3.938 -20.181 1.00 88.81 194 SER A O 1
ATOM 1550 N N . PRO A 1 195 ? 4.095 -2.774 -22.061 1.00 85.19 195 PRO A N 1
ATOM 1551 C CA . PRO A 1 195 ? 4.099 -1.477 -21.382 1.00 85.19 195 PRO A CA 1
ATOM 1552 C C . PRO A 1 195 ? 3.099 -1.392 -20.221 1.00 85.19 195 PRO A C 1
ATOM 1554 O O . PRO A 1 195 ? 3.365 -0.717 -19.232 1.00 85.19 195 PRO A O 1
ATOM 1557 N N . HIS A 1 196 ? 1.965 -2.090 -20.332 1.00 84.56 196 HIS A N 1
ATOM 1558 C CA . HIS A 1 196 ? 0.951 -2.134 -19.282 1.00 84.56 196 HIS A CA 1
ATOM 1559 C C . HIS A 1 196 ? 1.420 -2.929 -18.058 1.00 84.56 196 HIS A C 1
ATOM 1561 O O . HIS A 1 196 ? 1.303 -2.452 -16.933 1.00 84.56 196 HIS A O 1
ATOM 1567 N N . ASP A 1 197 ? 1.996 -4.111 -18.276 1.00 87.44 197 ASP A N 1
ATOM 1568 C CA . ASP A 1 197 ? 2.494 -4.956 -17.186 1.00 87.44 197 ASP A CA 1
ATOM 1569 C C . ASP A 1 197 ? 3.709 -4.306 -16.517 1.00 87.44 197 ASP A C 1
ATOM 1571 O O . ASP A 1 197 ? 3.859 -4.357 -15.298 1.00 87.44 197 ASP A O 1
ATOM 1575 N N . MET A 1 198 ? 4.535 -3.612 -17.303 1.00 89.56 198 MET A N 1
ATOM 1576 C CA . MET A 1 198 ? 5.649 -2.820 -16.796 1.00 89.56 198 MET A CA 1
ATOM 1577 C C . MET A 1 198 ? 5.163 -1.691 -15.873 1.00 89.56 198 MET A C 1
ATOM 1579 O O . MET A 1 198 ? 5.695 -1.541 -14.776 1.00 89.56 198 MET A O 1
ATOM 1583 N N . ASP A 1 199 ? 4.128 -0.940 -16.265 1.00 88.44 199 ASP A N 1
ATOM 1584 C CA . ASP A 1 199 ? 3.519 0.109 -15.431 1.00 88.44 199 ASP A CA 1
ATOM 1585 C C . ASP A 1 199 ? 2.983 -0.449 -14.101 1.00 88.44 199 ASP A C 1
ATOM 1587 O O . ASP A 1 199 ? 3.239 0.115 -13.032 1.00 88.44 199 ASP A O 1
ATOM 1591 N N . ILE A 1 200 ? 2.315 -1.607 -14.144 1.00 87.75 200 ILE A N 1
ATOM 1592 C CA . ILE A 1 200 ? 1.831 -2.308 -12.947 1.00 87.75 200 ILE A CA 1
ATOM 1593 C C . ILE A 1 200 ? 3.002 -2.711 -12.041 1.00 87.75 200 ILE A C 1
ATOM 1595 O O . ILE A 1 200 ? 2.963 -2.439 -10.839 1.00 87.75 200 ILE A O 1
ATOM 1599 N N . CYS A 1 201 ? 4.051 -3.317 -12.600 1.00 90.81 201 CYS A N 1
ATOM 1600 C CA . CYS A 1 201 ? 5.234 -3.751 -11.855 1.00 90.81 201 CYS A CA 1
ATOM 1601 C C . CYS A 1 201 ? 5.971 -2.576 -11.202 1.00 90.81 201 CYS A C 1
ATOM 1603 O O . CYS A 1 201 ? 6.265 -2.624 -10.005 1.00 90.81 201 CYS A O 1
ATOM 1605 N N . ILE A 1 202 ? 6.231 -1.501 -11.952 1.00 92.81 202 ILE A N 1
ATOM 1606 C CA . ILE A 1 202 ? 6.888 -0.289 -11.438 1.00 92.81 202 ILE A CA 1
ATOM 1607 C C . ILE A 1 202 ? 6.064 0.309 -10.304 1.00 92.81 202 ILE A C 1
ATOM 1609 O O . ILE A 1 202 ? 6.600 0.623 -9.242 1.00 92.81 202 ILE A O 1
ATOM 1613 N N . THR A 1 203 ? 4.754 0.429 -10.507 1.00 91.31 203 THR A N 1
ATOM 1614 C CA . THR A 1 203 ? 3.844 1.000 -9.514 1.00 91.31 203 THR A CA 1
ATOM 1615 C C . THR A 1 203 ? 3.795 0.153 -8.247 1.00 91.31 203 THR A C 1
ATOM 1617 O O . THR A 1 203 ? 3.829 0.694 -7.142 1.00 91.31 203 THR A O 1
ATOM 1620 N N . HIS A 1 204 ? 3.789 -1.175 -8.377 1.00 90.31 204 HIS A N 1
ATOM 1621 C CA . HIS A 1 204 ? 3.859 -2.076 -7.232 1.00 90.31 204 HIS A CA 1
ATOM 1622 C C . HIS A 1 204 ? 5.170 -1.909 -6.447 1.00 90.31 204 HIS A C 1
ATOM 1624 O O . HIS A 1 204 ? 5.141 -1.790 -5.219 1.00 90.31 204 HIS A O 1
ATOM 1630 N N . ILE A 1 205 ? 6.316 -1.868 -7.136 1.00 93.06 205 ILE A N 1
ATOM 1631 C CA . ILE A 1 205 ? 7.625 -1.644 -6.505 1.00 93.06 205 ILE A CA 1
ATOM 1632 C C . ILE A 1 205 ? 7.639 -0.302 -5.777 1.00 93.06 205 ILE A C 1
ATOM 1634 O O . ILE A 1 205 ? 8.029 -0.253 -4.615 1.00 93.06 205 ILE A O 1
ATOM 1638 N N . ALA A 1 206 ? 7.178 0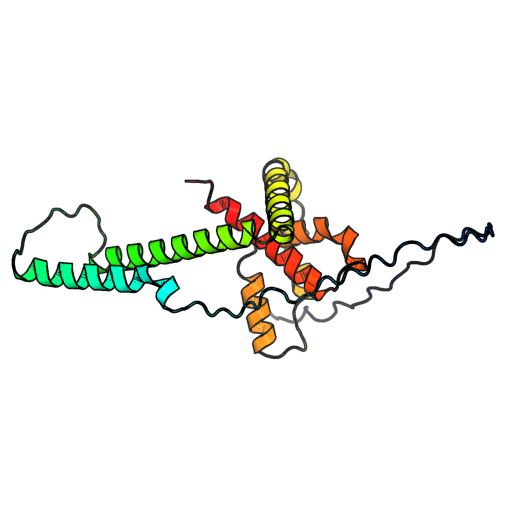.766 -6.428 1.00 92.25 206 ALA A N 1
ATOM 1639 C CA . ALA A 1 206 ? 7.168 2.110 -5.863 1.00 92.25 206 ALA A CA 1
ATOM 1640 C C . ALA A 1 206 ? 6.289 2.203 -4.605 1.00 92.25 206 ALA A C 1
ATOM 1642 O O . ALA A 1 206 ? 6.725 2.726 -3.582 1.00 92.25 206 ALA A O 1
ATOM 1643 N N . ASN A 1 207 ? 5.089 1.617 -4.639 1.00 90.00 207 ASN A N 1
ATOM 1644 C CA . ASN A 1 207 ? 4.200 1.563 -3.476 1.00 90.00 207 ASN A CA 1
ATOM 1645 C C . ASN A 1 207 ? 4.820 0.750 -2.325 1.00 90.00 207 ASN A C 1
ATOM 1647 O O . ASN A 1 207 ? 4.742 1.148 -1.164 1.00 90.00 207 ASN A O 1
ATOM 1651 N N . THR A 1 208 ? 5.465 -0.380 -2.636 1.00 89.06 208 THR A N 1
ATOM 1652 C CA . THR A 1 208 ? 6.124 -1.234 -1.630 1.00 89.06 208 THR A CA 1
ATOM 1653 C C . THR A 1 208 ? 7.328 -0.533 -1.001 1.00 89.06 208 THR A C 1
ATOM 1655 O O . THR A 1 208 ? 7.542 -0.611 0.211 1.00 89.06 208 THR A O 1
ATOM 1658 N N . PHE A 1 209 ? 8.096 0.182 -1.821 1.00 86.69 209 PHE A N 1
ATOM 1659 C CA . PHE A 1 209 ? 9.222 0.998 -1.392 1.00 86.69 209 PHE A CA 1
ATOM 1660 C C . PHE A 1 209 ? 8.773 2.060 -0.379 1.00 86.69 209 PHE A C 1
ATOM 1662 O O . PHE A 1 209 ? 9.379 2.184 0.687 1.00 86.69 209 PHE A O 1
ATOM 1669 N N . GLU A 1 210 ? 7.691 2.787 -0.679 1.00 83.00 210 GLU A N 1
ATOM 1670 C CA . GLU A 1 210 ? 7.170 3.856 0.178 1.00 83.00 210 GLU A CA 1
ATOM 1671 C C . GLU A 1 210 ? 6.583 3.309 1.487 1.00 83.00 210 GLU A C 1
ATOM 1673 O O . GLU A 1 210 ? 6.947 3.772 2.570 1.00 83.00 210 GLU A O 1
ATOM 1678 N N . LEU A 1 211 ? 5.755 2.259 1.420 1.00 74.06 211 LEU A N 1
ATOM 1679 C CA . LEU A 1 211 ? 5.128 1.630 2.594 1.00 74.06 211 LEU A CA 1
ATOM 1680 C C . LEU A 1 211 ? 6.147 1.149 3.631 1.00 74.06 211 LEU A C 1
ATOM 1682 O O . LEU A 1 211 ? 5.910 1.229 4.840 1.00 74.06 211 LEU A O 1
ATOM 1686 N N . GLY A 1 212 ? 7.308 0.687 3.172 1.00 61.47 212 GLY A N 1
ATOM 1687 C CA . GLY A 1 212 ? 8.381 0.262 4.053 1.00 61.47 212 GLY A CA 1
ATOM 1688 C C . GLY A 1 212 ? 8.846 1.354 5.031 1.00 61.47 212 GLY A C 1
ATOM 1689 O O . GLY A 1 212 ? 9.267 1.031 6.148 1.00 61.47 212 GLY A O 1
ATOM 1690 N N . THR A 1 213 ? 8.768 2.633 4.650 1.00 53.66 213 THR A N 1
ATOM 1691 C CA . THR A 1 213 ? 9.199 3.761 5.496 1.00 53.66 213 THR A CA 1
ATOM 1692 C C . THR A 1 213 ? 8.312 3.947 6.736 1.00 53.66 213 THR A C 1
ATOM 1694 O O . THR A 1 213 ? 8.802 4.373 7.784 1.00 53.66 213 THR A O 1
ATOM 1697 N N . GLY A 1 214 ? 7.035 3.557 6.654 1.00 48.91 214 GLY A N 1
ATOM 1698 C CA . GLY A 1 214 ? 6.060 3.723 7.735 1.00 48.91 214 GLY A CA 1
ATOM 1699 C C . GLY A 1 214 ? 5.892 2.514 8.660 1.00 48.91 214 GLY A C 1
ATOM 1700 O O . GLY A 1 214 ? 5.519 2.691 9.814 1.00 48.91 214 GLY A O 1
ATOM 1701 N N . VAL A 1 215 ? 6.157 1.289 8.188 1.00 44.19 215 VAL A N 1
ATOM 1702 C CA . VAL A 1 215 ? 5.851 0.058 8.954 1.00 44.19 215 VAL A CA 1
ATOM 1703 C C . VAL A 1 215 ? 7.016 -0.417 9.837 1.00 44.19 215 VAL A C 1
ATOM 1705 O O . VAL A 1 215 ? 6.781 -1.056 10.856 1.00 44.19 215 VAL A O 1
ATOM 1708 N N . LEU A 1 216 ? 8.266 -0.077 9.501 1.00 37.88 216 LEU A N 1
ATOM 1709 C CA . LEU A 1 216 ? 9.459 -0.469 10.277 1.00 37.88 216 LEU A CA 1
ATOM 1710 C C . LEU A 1 216 ? 9.980 0.624 11.231 1.00 37.88 216 LEU A C 1
ATOM 1712 O O . LEU A 1 216 ? 11.080 0.496 11.761 1.00 37.88 216 LEU A O 1
ATOM 1716 N N . SER A 1 217 ? 9.223 1.705 11.437 1.00 33.22 217 SER A N 1
ATOM 1717 C CA . SER A 1 217 ? 9.569 2.798 12.362 1.00 33.22 217 SER A CA 1
ATOM 1718 C C . SER A 1 217 ? 8.767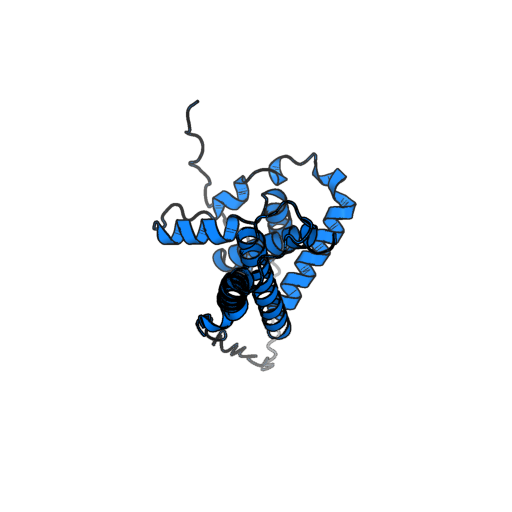 2.779 13.675 1.00 33.22 217 SER A C 1
ATOM 1720 O O . SER A 1 217 ? 8.731 3.790 14.379 1.00 33.22 217 SER A O 1
ATOM 1722 N N . ILE A 1 218 ? 8.156 1.636 14.020 1.00 32.94 218 ILE A N 1
ATOM 1723 C CA . ILE A 1 218 ? 7.487 1.387 15.312 1.00 32.94 218 ILE A CA 1
ATOM 1724 C C . ILE A 1 218 ? 8.380 0.533 16.209 1.00 32.94 218 ILE A C 1
ATOM 1726 O O . ILE A 1 218 ? 8.857 -0.517 15.723 1.00 32.94 218 ILE A O 1
#

Radius of gyration: 25.59 Å; chains: 1; bounding box: 56×63×78 Å

Foldseek 3Di:
DDDDPDPDPPPPPPPPPDDDDDDDDDDDDPDPPDPPPPPPVPVVVPPPPPPDVVLLVLLVVLVVVLVVVVVVCVVPVDDDPPPDPDDSVRVSNVRSVVVSVVSVVVVVVVVCVVDVVSVVLLVVLVVLLVVCVVCVVVCPVPVQLQDCVVVVVLQPPVDDPVSNVVSCVLQVQFGSNLLVSLCVVCVVCVVVDDPVVSSNSSSSSRNSSRVVVPPPPD

Sequence (218 aa):
MPADDAAHCNSGWTNNANLLGADGGSSSGNGRLNDILLDHDMTAPSRREYSSLLNYWPIPVAGLAWLAHLRYRRYFPRRIPHFTPLKPLELYTFAGLAGSVLAEQLRFLENLMQDPDLLVLTSFAASLRELWMVRQADFEGIKHLHTNMWRACFYPSAGGLLERAMWMHNHWWASAVEWNIAMCSLQPFSTAVSPHDMDICITHIANTFELGTGVLSI

pLDDT: mean 76.72, std 18.83, range [32.94, 96.06]